Protein AF-A0A9R1BXC9-F1 (afdb_monomer_lite)

Organism: Triticum turgidum subsp. durum (NCBI:txid4567)

Structure (mmCIF, N/CA/C/O backbone):
data_AF-A0A9R1BXC9-F1
#
_entry.id   AF-A0A9R1BXC9-F1
#
loop_
_atom_site.group_PDB
_atom_site.id
_atom_site.type_symbol
_atom_site.label_atom_id
_atom_site.label_alt_id
_atom_site.label_comp_id
_atom_site.label_asym_id
_atom_site.label_entity_id
_atom_site.label_seq_id
_atom_site.pdbx_PDB_ins_code
_atom_site.Cartn_x
_atom_site.Cartn_y
_atom_site.Cartn_z
_atom_site.occupancy
_atom_site.B_iso_or_equiv
_atom_site.auth_seq_id
_atom_site.auth_comp_id
_atom_site.auth_asym_id
_atom_site.auth_atom_id
_atom_site.pdbx_PDB_model_num
ATOM 1 N N . MET A 1 1 ? 19.873 -9.619 -21.217 1.00 75.75 1 MET A N 1
ATOM 2 C CA . MET A 1 1 ? 19.041 -9.589 -22.443 1.00 75.75 1 MET A CA 1
ATOM 3 C C . MET A 1 1 ? 18.798 -8.132 -22.831 1.00 75.75 1 MET A C 1
ATOM 5 O O . MET A 1 1 ? 18.715 -7.293 -21.938 1.00 75.75 1 MET A O 1
ATOM 9 N N . THR A 1 2 ? 18.746 -7.783 -24.118 1.00 82.94 2 THR A N 1
ATOM 10 C CA . THR A 1 2 ? 18.375 -6.415 -24.538 1.00 82.94 2 THR A CA 1
ATOM 11 C C . THR A 1 2 ? 16.859 -6.220 -24.458 1.00 82.94 2 THR A C 1
ATOM 13 O O . THR A 1 2 ? 16.106 -7.193 -24.504 1.00 82.94 2 THR A O 1
ATOM 16 N N . ASN A 1 3 ? 16.385 -4.973 -24.365 1.00 82.44 3 ASN A N 1
ATOM 17 C CA . ASN A 1 3 ? 14.941 -4.708 -24.420 1.00 82.44 3 ASN A CA 1
ATOM 18 C C . ASN A 1 3 ? 14.293 -5.270 -25.711 1.00 82.44 3 ASN A C 1
ATOM 20 O O . ASN A 1 3 ? 13.220 -5.860 -25.671 1.00 82.44 3 ASN A O 1
ATOM 24 N N . GLU A 1 4 ? 14.979 -5.169 -26.852 1.00 84.62 4 GLU A N 1
ATOM 25 C CA . GLU A 1 4 ? 14.493 -5.685 -28.143 1.00 84.62 4 GLU A CA 1
ATOM 26 C C . GLU A 1 4 ? 14.300 -7.209 -28.128 1.00 84.62 4 GLU A C 1
ATOM 28 O O . GLU A 1 4 ? 13.302 -7.710 -28.639 1.00 84.62 4 GLU A O 1
ATOM 33 N N . GLN A 1 5 ? 15.210 -7.945 -27.484 1.00 86.50 5 GLN A N 1
ATOM 34 C CA . GLN A 1 5 ? 15.082 -9.393 -27.312 1.00 86.50 5 GLN A CA 1
ATOM 35 C C . GLN A 1 5 ? 13.887 -9.758 -26.422 1.00 86.50 5 GLN A C 1
ATOM 37 O O . GLN A 1 5 ? 13.151 -10.684 -26.751 1.00 86.50 5 GLN A O 1
ATOM 42 N N . LEU A 1 6 ? 13.652 -9.009 -25.335 1.00 87.00 6 LEU A N 1
ATOM 43 C CA . LEU A 1 6 ? 12.477 -9.213 -24.482 1.00 87.00 6 LEU A CA 1
ATOM 44 C C . LEU A 1 6 ? 11.177 -8.976 -25.265 1.00 87.00 6 LEU A C 1
ATOM 46 O O . LEU A 1 6 ? 10.265 -9.797 -25.196 1.00 87.00 6 LEU A O 1
ATOM 50 N N . GLN A 1 7 ? 11.111 -7.888 -26.043 1.00 89.12 7 GLN A N 1
ATOM 51 C CA . GLN A 1 7 ? 9.953 -7.601 -26.893 1.00 89.12 7 GLN A CA 1
ATOM 52 C C . GLN A 1 7 ? 9.727 -8.690 -27.939 1.00 89.12 7 GLN A C 1
ATOM 54 O O . GLN A 1 7 ? 8.595 -9.124 -28.125 1.00 89.12 7 GLN A O 1
ATOM 59 N N . ALA A 1 8 ? 10.786 -9.175 -28.592 1.00 88.38 8 ALA A N 1
ATOM 60 C CA . ALA A 1 8 ? 10.673 -10.237 -29.586 1.00 88.38 8 ALA A CA 1
ATOM 61 C C . ALA A 1 8 ? 10.060 -11.519 -28.997 1.00 88.38 8 ALA A C 1
ATOM 63 O O . ALA A 1 8 ? 9.200 -12.128 -29.630 1.00 88.38 8 ALA A O 1
ATOM 64 N N . VAL A 1 9 ? 10.441 -11.894 -27.769 1.00 88.19 9 VAL A N 1
ATOM 65 C CA . VAL A 1 9 ? 9.865 -13.054 -27.066 1.00 88.19 9 VAL A CA 1
ATOM 66 C C . VAL A 1 9 ? 8.380 -12.841 -26.759 1.00 88.19 9 VAL A C 1
ATOM 68 O O . VAL A 1 9 ? 7.574 -13.733 -27.014 1.00 88.19 9 VAL A O 1
ATOM 71 N N . ILE A 1 10 ? 8.000 -11.660 -26.262 1.00 88.06 10 ILE A N 1
ATOM 72 C CA . ILE A 1 10 ? 6.594 -11.344 -25.960 1.00 88.06 10 ILE A CA 1
ATOM 73 C C . ILE A 1 10 ? 5.753 -11.342 -27.246 1.00 88.06 10 ILE A C 1
ATOM 75 O O . ILE A 1 10 ? 4.670 -11.922 -27.279 1.00 88.06 10 ILE A O 1
ATOM 79 N N . HIS A 1 11 ? 6.259 -10.749 -28.330 1.00 87.19 11 HIS A N 1
ATOM 80 C CA . HIS A 1 11 ? 5.567 -10.703 -29.619 1.00 87.19 11 HIS A CA 1
ATOM 81 C C . HIS A 1 11 ? 5.448 -12.073 -30.297 1.00 87.19 11 HIS A C 1
ATOM 83 O O . HIS A 1 11 ? 4.450 -12.322 -30.973 1.00 87.19 11 HIS A O 1
ATOM 89 N N . ALA A 1 12 ? 6.419 -12.970 -30.102 1.00 89.94 12 ALA A N 1
ATOM 90 C CA . ALA A 1 12 ? 6.352 -14.340 -30.609 1.00 89.94 12 ALA A CA 1
ATOM 91 C C . ALA A 1 12 ? 5.247 -15.174 -29.934 1.00 89.94 12 ALA A C 1
ATOM 93 O O . ALA A 1 12 ? 4.805 -16.177 -30.494 1.00 89.94 12 ALA A O 1
ATOM 94 N N . ALA A 1 13 ? 4.771 -14.754 -28.758 1.00 88.12 13 ALA A N 1
ATOM 95 C CA . ALA A 1 13 ? 3.718 -15.417 -28.000 1.00 88.12 13 ALA A CA 1
ATOM 96 C C . ALA A 1 13 ? 2.505 -14.482 -27.799 1.00 88.12 13 ALA A C 1
ATOM 98 O O . ALA A 1 13 ? 2.254 -14.009 -26.691 1.00 88.12 13 ALA A O 1
ATOM 99 N N . PRO A 1 14 ? 1.685 -14.229 -28.837 1.00 81.38 14 PRO A N 1
ATOM 100 C CA . PRO A 1 14 ? 0.577 -13.269 -28.757 1.00 81.38 14 PRO A CA 1
ATOM 101 C C . PRO A 1 14 ? -0.532 -13.671 -27.768 1.00 81.38 14 PRO A C 1
ATOM 103 O O . PRO A 1 14 ? -1.302 -12.820 -27.331 1.00 81.38 14 PRO A O 1
ATOM 106 N N . ALA A 1 15 ? -0.617 -14.950 -27.391 1.00 87.62 15 ALA A N 1
ATOM 107 C CA . ALA A 1 15 ? -1.556 -15.459 -26.389 1.00 87.62 15 ALA A CA 1
ATOM 108 C C . ALA A 1 15 ? -0.992 -15.447 -24.952 1.00 87.62 15 ALA A C 1
ATOM 110 O O . ALA A 1 15 ? -1.619 -15.991 -24.041 1.00 87.62 15 ALA A O 1
ATOM 111 N N . LEU A 1 16 ? 0.192 -14.864 -24.732 1.00 88.00 16 LEU A N 1
ATOM 112 C CA . LEU A 1 16 ? 0.873 -14.874 -23.440 1.00 88.00 16 LEU A CA 1
ATOM 113 C C . LEU A 1 16 ? 0.110 -14.031 -22.405 1.00 88.00 16 LEU A C 1
ATOM 115 O O . LEU A 1 16 ? 0.220 -12.806 -22.349 1.00 88.00 16 LEU A O 1
ATOM 119 N N . ALA A 1 17 ? -0.681 -14.712 -21.577 1.00 91.38 17 ALA A N 1
ATOM 120 C CA . ALA A 1 17 ? -1.514 -14.091 -20.550 1.00 91.38 17 ALA A CA 1
ATOM 121 C C . ALA A 1 17 ? -0.759 -13.798 -19.242 1.00 91.38 17 ALA A C 1
ATOM 123 O O . ALA A 1 17 ? -1.194 -12.938 -18.472 1.00 91.38 17 ALA A O 1
ATOM 124 N N . THR A 1 18 ? 0.357 -14.486 -18.998 1.00 93.50 18 THR A N 1
ATOM 125 C CA . THR A 1 18 ? 1.164 -14.359 -17.780 1.00 93.50 18 THR A CA 1
ATOM 126 C C . THR A 1 18 ? 2.626 -14.215 -18.157 1.00 93.50 18 THR A C 1
ATOM 128 O O . THR A 1 18 ? 3.156 -15.031 -18.906 1.00 93.50 18 THR A O 1
ATOM 131 N N . ILE A 1 19 ? 3.275 -13.188 -17.618 1.00 92.81 19 ILE A N 1
ATOM 132 C CA . ILE A 1 19 ? 4.699 -12.931 -17.815 1.00 92.81 19 ILE A CA 1
ATOM 133 C C . ILE A 1 19 ? 5.365 -12.938 -16.447 1.00 92.81 19 ILE A C 1
ATOM 135 O O . ILE A 1 19 ? 5.018 -12.141 -15.576 1.00 92.81 19 ILE A O 1
ATOM 139 N N . TYR A 1 20 ? 6.326 -13.836 -16.272 1.00 93.12 20 TYR A N 1
ATOM 140 C CA . TYR A 1 20 ? 7.123 -13.947 -15.060 1.00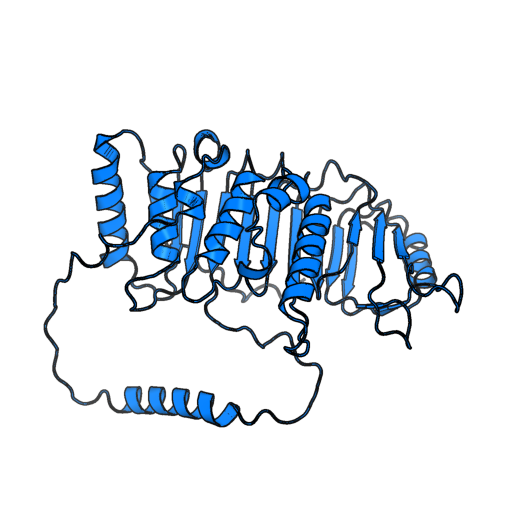 93.12 20 TYR A CA 1
ATOM 141 C C . TYR A 1 20 ? 8.590 -13.731 -15.416 1.00 93.12 20 TYR A C 1
ATOM 143 O O . TYR A 1 20 ? 9.175 -14.514 -16.163 1.00 93.12 20 TYR A O 1
ATOM 151 N N . LEU A 1 21 ? 9.160 -12.634 -14.922 1.00 90.44 21 LEU A N 1
ATOM 152 C CA . LEU A 1 21 ? 10.569 -12.306 -15.082 1.00 90.44 21 LEU A CA 1
ATOM 153 C C . LEU A 1 21 ? 11.226 -12.380 -13.709 1.00 90.44 21 LEU A C 1
ATOM 155 O O . LEU A 1 21 ? 10.891 -11.599 -12.819 1.00 90.44 21 LEU A O 1
ATOM 159 N N . GLU A 1 22 ? 12.170 -13.303 -13.557 1.00 90.81 22 GLU A N 1
ATOM 160 C CA . GLU A 1 22 ? 12.944 -13.466 -12.332 1.00 90.81 22 GLU A CA 1
ATOM 161 C C . GLU A 1 22 ? 14.436 -13.316 -12.597 1.00 90.81 22 GLU A C 1
ATOM 163 O O . GLU A 1 22 ? 14.989 -13.956 -13.490 1.00 90.81 22 GLU A O 1
ATOM 168 N N . SER A 1 23 ? 15.087 -12.467 -11.799 1.00 85.12 23 SER A N 1
ATOM 169 C CA . SER A 1 23 ? 16.530 -12.212 -11.849 1.00 85.12 23 SER A CA 1
ATOM 170 C C . SER A 1 23 ? 17.035 -11.859 -13.257 1.00 85.12 23 SER A C 1
ATOM 172 O O . SER A 1 23 ? 18.182 -12.122 -13.617 1.00 85.12 23 SER A O 1
ATOM 174 N N . VAL A 1 24 ? 16.166 -11.260 -14.080 1.00 83.25 24 VAL A N 1
ATOM 175 C CA . VAL A 1 24 ? 16.485 -10.890 -15.459 1.00 83.25 24 VAL A CA 1
ATOM 176 C C . VAL A 1 24 ? 17.172 -9.534 -15.472 1.00 83.25 24 VAL A C 1
ATOM 178 O O . VAL A 1 24 ? 16.645 -8.552 -14.951 1.00 83.25 24 VAL A O 1
ATOM 181 N N . VAL A 1 25 ? 18.321 -9.467 -16.144 1.00 82.12 25 VAL A N 1
ATOM 182 C CA . VAL A 1 25 ? 18.987 -8.200 -16.457 1.00 82.12 25 VAL A CA 1
ATOM 183 C C . VAL A 1 25 ? 18.529 -7.719 -17.831 1.00 82.12 25 VAL A C 1
ATOM 185 O O . VAL A 1 25 ? 18.840 -8.350 -18.855 1.00 82.12 25 VAL A O 1
ATOM 188 N N . VAL A 1 26 ? 17.799 -6.602 -17.860 1.00 78.19 26 VAL A N 1
ATOM 189 C CA . VAL A 1 26 ? 17.363 -5.942 -19.097 1.00 78.19 26 VAL A CA 1
ATOM 190 C C . VAL A 1 26 ? 18.175 -4.675 -19.298 1.00 78.19 26 VAL A C 1
ATOM 192 O O . VAL A 1 26 ? 18.139 -3.751 -18.487 1.00 78.19 26 VAL A O 1
ATOM 195 N N . LEU A 1 27 ? 18.901 -4.638 -20.412 1.00 77.25 27 LEU A N 1
ATOM 196 C CA . LEU A 1 27 ? 19.720 -3.494 -20.787 1.00 77.25 27 LEU A CA 1
ATOM 197 C C . LEU A 1 27 ? 18.882 -2.513 -21.605 1.00 77.25 27 LEU A C 1
ATOM 199 O O . LEU A 1 27 ? 18.335 -2.868 -22.657 1.00 77.25 27 LEU A O 1
ATOM 203 N N . GLY A 1 28 ? 18.793 -1.276 -21.120 1.00 68.44 28 GLY A N 1
ATOM 204 C CA . GLY A 1 28 ? 18.207 -0.182 -21.880 1.00 68.44 28 GLY A CA 1
ATOM 205 C C . GLY A 1 28 ? 19.124 0.291 -23.013 1.00 68.44 28 GLY A C 1
ATOM 206 O O . GLY A 1 28 ? 20.345 0.146 -22.956 1.00 68.44 28 GLY A O 1
ATOM 207 N N . LYS A 1 29 ? 18.529 0.852 -24.070 1.00 65.12 29 LYS A N 1
ATOM 208 C CA . LYS A 1 29 ? 19.263 1.382 -25.225 1.00 65.12 29 LYS A CA 1
ATOM 209 C C . LYS A 1 29 ? 19.636 2.841 -24.956 1.00 65.12 29 LYS A C 1
ATOM 211 O O . LYS A 1 29 ? 18.759 3.654 -24.673 1.00 65.12 29 LYS A O 1
ATOM 216 N N . THR A 1 30 ? 20.918 3.187 -25.040 1.00 56.31 30 THR A N 1
ATOM 217 C CA . THR A 1 30 ? 21.364 4.585 -24.989 1.00 56.31 30 THR A CA 1
ATOM 218 C C . THR A 1 30 ? 21.125 5.232 -26.355 1.00 56.31 30 THR A C 1
ATOM 220 O O . THR A 1 30 ? 21.610 4.748 -27.373 1.00 56.31 30 THR A O 1
ATOM 223 N N . ALA A 1 31 ? 20.351 6.322 -26.401 1.00 49.75 31 ALA A N 1
ATOM 224 C CA . ALA A 1 31 ? 20.111 7.058 -27.648 1.00 49.75 31 ALA A CA 1
ATOM 225 C C . ALA A 1 31 ? 21.345 7.864 -28.109 1.00 49.75 31 ALA A C 1
ATOM 227 O O . ALA A 1 31 ? 21.450 8.215 -29.279 1.00 49.75 31 ALA A O 1
ATOM 228 N N . SER A 1 32 ? 22.290 8.148 -27.203 1.00 48.34 32 SER A N 1
ATOM 229 C CA . SER A 1 32 ? 23.571 8.799 -27.499 1.00 48.34 32 SER A CA 1
ATOM 230 C C . SER A 1 32 ? 24.569 8.577 -26.348 1.00 48.34 32 SER A C 1
ATOM 232 O O . SER A 1 32 ? 24.146 8.583 -25.188 1.00 48.34 32 SER A O 1
ATOM 234 N N . PRO A 1 33 ? 25.883 8.430 -26.615 1.00 49.59 33 PRO A N 1
ATOM 235 C CA . PRO A 1 33 ? 26.920 8.365 -25.581 1.00 49.59 33 PRO A CA 1
ATOM 236 C C . PRO A 1 33 ? 27.106 9.674 -24.790 1.00 49.59 33 PRO A C 1
ATOM 238 O O . PRO A 1 33 ? 27.761 9.654 -23.752 1.00 49.59 33 PRO A O 1
ATOM 241 N N . THR A 1 34 ? 26.541 10.802 -25.239 1.00 49.03 34 THR A N 1
ATOM 242 C CA . THR A 1 34 ? 26.740 12.116 -24.598 1.00 49.03 34 THR A CA 1
ATOM 243 C C . THR A 1 34 ? 25.650 12.523 -23.600 1.00 49.03 34 THR A C 1
ATOM 245 O O . THR A 1 34 ? 25.931 13.335 -22.726 1.00 49.03 34 THR A O 1
ATOM 248 N N . ASN A 1 35 ? 24.452 11.921 -23.645 1.00 46.00 35 ASN A N 1
ATOM 249 C CA . ASN A 1 35 ? 23.320 12.263 -22.765 1.00 46.00 35 ASN A CA 1
ATOM 250 C C . ASN A 1 35 ? 22.753 11.003 -22.079 1.00 46.00 35 ASN A C 1
ATOM 252 O O . ASN A 1 35 ? 21.691 10.494 -22.433 1.00 46.00 35 ASN A O 1
ATOM 256 N N . ALA A 1 36 ? 23.475 10.473 -21.087 1.00 49.16 36 ALA A N 1
ATOM 257 C CA . ALA A 1 36 ? 23.146 9.236 -20.361 1.00 49.16 36 ALA A CA 1
ATOM 258 C C . ALA A 1 36 ? 21.974 9.358 -19.347 1.00 49.16 36 ALA A C 1
ATOM 260 O O . ALA A 1 36 ? 21.769 8.490 -18.485 1.00 49.16 36 ALA A O 1
ATOM 261 N N . THR A 1 37 ? 21.196 10.441 -19.390 1.00 51.25 37 THR A N 1
ATOM 262 C CA . THR A 1 37 ? 20.167 10.727 -18.381 1.00 51.25 37 THR A CA 1
ATOM 263 C C . THR A 1 37 ? 18.851 9.983 -18.613 1.00 51.25 37 THR A C 1
ATOM 265 O O . THR A 1 37 ? 18.279 9.527 -17.622 1.00 51.25 37 THR A O 1
ATOM 268 N N . ASP A 1 38 ? 18.467 9.690 -19.861 1.00 58.75 38 ASP A N 1
ATOM 269 C CA . ASP A 1 38 ? 17.092 9.275 -20.206 1.00 58.75 38 ASP A CA 1
ATOM 270 C C . ASP A 1 38 ? 16.999 7.906 -20.901 1.00 58.75 38 ASP A C 1
ATOM 272 O O . ASP A 1 38 ? 16.406 7.754 -21.968 1.00 58.75 38 ASP A O 1
ATOM 276 N N . VAL A 1 39 ? 17.593 6.869 -20.307 1.00 68.56 39 VAL A N 1
ATOM 277 C CA . VAL A 1 39 ? 17.363 5.496 -20.783 1.00 68.56 39 VAL A CA 1
ATOM 278 C C . VAL A 1 39 ? 16.033 4.991 -20.224 1.00 68.56 39 VAL A C 1
ATOM 280 O O . VAL A 1 39 ? 15.884 4.847 -19.007 1.00 68.56 39 VAL A O 1
ATOM 283 N N . ILE A 1 40 ? 15.090 4.710 -21.126 1.00 76.06 40 ILE A N 1
ATOM 284 C CA . ILE A 1 40 ? 13.770 4.155 -20.812 1.00 76.06 40 ILE A CA 1
ATOM 285 C C . ILE A 1 40 ? 13.680 2.727 -21.358 1.00 76.06 40 ILE A C 1
ATOM 287 O O . ILE A 1 40 ? 13.873 2.488 -22.552 1.00 76.06 40 ILE A O 1
ATOM 291 N N . ILE A 1 41 ? 13.365 1.772 -20.486 1.00 81.38 41 ILE A N 1
ATOM 292 C CA . ILE A 1 41 ? 13.033 0.396 -20.858 1.00 81.38 41 ILE A CA 1
ATOM 293 C C . ILE A 1 41 ? 11.519 0.315 -21.011 1.00 81.38 41 ILE A C 1
ATOM 295 O O . ILE A 1 41 ? 10.780 0.506 -20.050 1.00 81.38 41 ILE A O 1
ATOM 299 N N . ARG A 1 42 ? 11.063 0.041 -22.233 1.00 86.19 42 ARG A N 1
ATOM 300 C CA . ARG A 1 42 ? 9.643 -0.119 -22.559 1.00 86.19 42 ARG A CA 1
ATOM 301 C C . ARG A 1 42 ? 9.283 -1.586 -22.646 1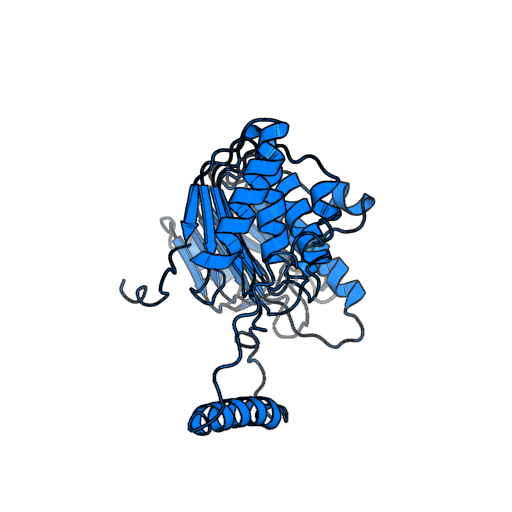.00 86.19 42 ARG A C 1
ATOM 303 O O . ARG A 1 42 ? 9.875 -2.288 -23.461 1.00 86.19 42 ARG A O 1
ATOM 310 N N . VAL A 1 43 ? 8.316 -2.012 -21.840 1.00 86.75 43 VAL A N 1
ATOM 311 C CA . VAL A 1 43 ? 7.770 -3.367 -21.841 1.00 86.75 43 VAL A CA 1
ATOM 312 C C . VAL A 1 43 ? 6.321 -3.334 -22.326 1.00 86.75 43 VAL A C 1
ATOM 314 O O . VAL A 1 43 ? 5.456 -2.868 -21.590 1.00 86.75 43 VAL A O 1
ATOM 317 N N . HIS A 1 44 ? 6.050 -3.791 -23.554 1.00 89.19 44 HIS A N 1
ATOM 318 C CA . HIS A 1 44 ? 4.695 -3.826 -24.114 1.00 89.19 44 HIS A CA 1
ATOM 319 C C . HIS A 1 44 ? 4.100 -5.240 -24.047 1.00 89.19 44 HIS A C 1
ATOM 321 O O . HIS A 1 44 ? 4.603 -6.171 -24.670 1.00 89.19 44 HIS A O 1
ATOM 327 N N . CYS A 1 45 ? 3.014 -5.394 -23.290 1.00 87.69 45 CYS A N 1
ATOM 328 C CA . CYS A 1 45 ? 2.368 -6.671 -22.995 1.00 87.69 45 CYS A CA 1
ATOM 329 C C . CYS A 1 45 ? 0.840 -6.553 -23.174 1.00 87.69 45 CYS A C 1
ATOM 331 O O . CYS A 1 45 ? 0.101 -6.525 -22.187 1.00 87.69 45 CYS A O 1
ATOM 333 N N . PRO A 1 46 ? 0.327 -6.492 -24.416 1.00 85.19 46 PRO A N 1
ATOM 334 C CA . PRO A 1 46 ? -1.060 -6.100 -24.689 1.00 85.19 46 PRO A CA 1
ATOM 335 C C . PRO A 1 46 ? -2.104 -7.105 -24.177 1.00 85.19 46 PRO A C 1
ATOM 337 O O . PRO A 1 46 ? -3.223 -6.723 -23.831 1.00 85.19 46 PRO A O 1
ATOM 340 N N . VAL A 1 47 ? -1.747 -8.391 -24.121 1.00 89.44 47 VAL A N 1
ATOM 341 C CA . VAL A 1 47 ? -2.644 -9.489 -23.713 1.00 89.44 47 VAL A CA 1
ATOM 342 C C . VAL A 1 47 ? -2.399 -9.933 -22.267 1.00 89.44 47 VAL A C 1
ATOM 344 O O . VAL A 1 47 ? -3.249 -10.603 -21.680 1.00 89.44 47 VAL A O 1
ATOM 347 N N . ALA A 1 48 ? -1.281 -9.521 -21.662 1.00 91.38 48 ALA A N 1
ATOM 348 C CA . ALA A 1 48 ? -0.900 -9.974 -20.334 1.00 91.38 48 ALA A CA 1
ATOM 349 C C . ALA A 1 48 ? -1.896 -9.495 -19.271 1.00 91.38 48 ALA A C 1
ATOM 351 O O . ALA A 1 48 ? -2.188 -8.308 -19.124 1.00 91.38 48 ALA A O 1
ATOM 352 N N . THR A 1 49 ? -2.389 -10.456 -18.501 1.00 93.00 49 THR A N 1
ATOM 353 C CA . THR A 1 49 ? -3.264 -10.251 -17.344 1.00 93.00 49 THR A CA 1
ATOM 354 C C . THR A 1 49 ? -2.498 -10.333 -16.028 1.00 93.00 49 THR A C 1
ATOM 356 O 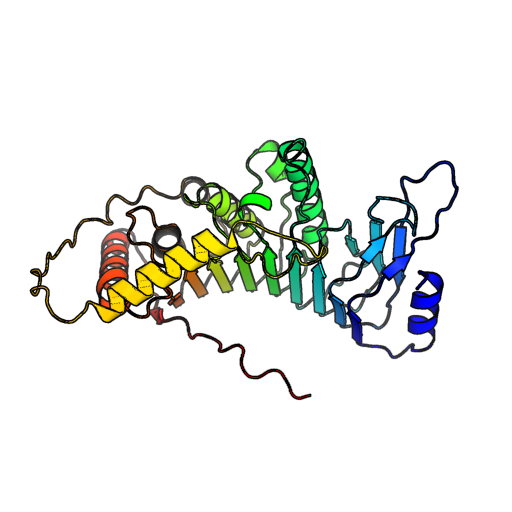O . THR A 1 49 ? -2.954 -9.788 -15.022 1.00 93.00 49 THR A O 1
ATOM 359 N N . ALA A 1 50 ? -1.321 -10.961 -16.033 1.00 93.81 50 ALA A N 1
ATOM 360 C CA . ALA A 1 50 ? -0.425 -11.041 -14.892 1.00 93.81 50 ALA A CA 1
ATOM 361 C C . ALA A 1 50 ? 1.015 -10.717 -15.308 1.00 93.81 50 ALA A C 1
ATOM 363 O O . ALA A 1 50 ? 1.518 -11.256 -16.296 1.00 93.81 50 ALA A O 1
ATOM 364 N N . LEU A 1 51 ? 1.673 -9.853 -14.535 1.00 93.38 51 LEU A N 1
ATOM 365 C CA . LEU A 1 51 ? 3.082 -9.511 -14.704 1.00 93.38 51 LEU A CA 1
ATOM 366 C C . LEU A 1 51 ? 3.80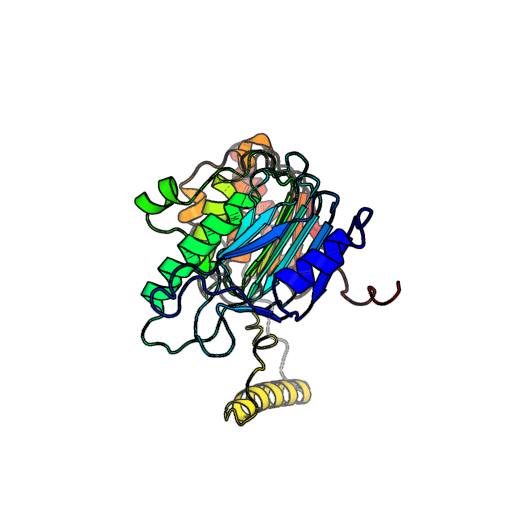1 -9.604 -13.362 1.00 93.38 51 LEU A C 1
ATOM 368 O O . LEU A 1 51 ? 3.390 -8.967 -12.390 1.00 93.38 51 LEU A O 1
ATOM 372 N N . VAL A 1 52 ? 4.891 -10.363 -13.337 1.00 94.06 52 VAL A N 1
ATOM 373 C CA . VAL A 1 52 ? 5.778 -10.486 -12.184 1.00 94.06 52 VAL A CA 1
ATOM 374 C C . VAL A 1 52 ? 7.173 -10.021 -12.569 1.00 94.06 52 VAL A C 1
ATOM 376 O O . VAL A 1 52 ? 7.753 -10.508 -13.539 1.00 94.06 52 VAL A O 1
ATOM 379 N N . LEU A 1 53 ? 7.692 -9.074 -11.794 1.00 91.56 53 LEU A N 1
ATOM 380 C CA . LEU A 1 53 ? 9.067 -8.600 -11.840 1.00 91.56 53 LEU A CA 1
ATOM 381 C C . LEU A 1 53 ? 9.727 -8.956 -10.508 1.00 91.56 53 LEU A C 1
ATOM 383 O O . LEU A 1 53 ? 9.578 -8.220 -9.534 1.00 91.56 53 LEU A O 1
ATOM 387 N N . ASP A 1 54 ? 10.431 -10.082 -10.454 1.00 90.50 54 ASP A N 1
ATOM 388 C CA . ASP A 1 54 ? 11.157 -10.525 -9.263 1.00 90.50 54 ASP A CA 1
ATOM 389 C C . ASP A 1 54 ? 12.663 -10.323 -9.451 1.00 90.50 54 ASP A C 1
ATOM 391 O O . ASP A 1 54 ? 13.266 -10.864 -10.375 1.00 90.50 54 ASP A O 1
ATOM 395 N N . ARG A 1 55 ? 13.278 -9.500 -8.598 1.00 85.38 55 ARG A N 1
ATOM 396 C CA . ARG A 1 55 ? 14.720 -9.202 -8.550 1.00 85.38 55 ARG A CA 1
ATOM 397 C C . ARG A 1 55 ? 15.324 -8.858 -9.916 1.00 85.38 55 ARG A C 1
ATOM 399 O O . ARG A 1 55 ? 16.499 -9.105 -10.167 1.00 85.38 55 ARG A O 1
ATOM 406 N N . CYS A 1 56 ? 14.523 -8.288 -10.812 1.00 82.06 56 CYS A N 1
ATOM 407 C CA . CYS A 1 56 ? 14.987 -7.891 -12.132 1.00 82.06 56 CYS A CA 1
ATOM 408 C C . CYS A 1 56 ? 15.875 -6.653 -12.025 1.00 82.06 56 CYS A C 1
ATOM 410 O O . CYS A 1 56 ? 15.527 -5.689 -11.335 1.00 82.06 56 CYS A O 1
ATOM 412 N N . ASP A 1 57 ? 16.989 -6.660 -12.753 1.00 78.00 57 ASP A N 1
ATOM 413 C CA . ASP A 1 57 ? 17.867 -5.503 -12.837 1.00 78.00 57 ASP A CA 1
ATOM 414 C C . ASP A 1 57 ? 17.672 -4.770 -14.166 1.00 78.00 57 ASP A C 1
ATOM 416 O O . ASP A 1 57 ? 17.882 -5.302 -15.257 1.00 78.00 57 ASP A O 1
ATOM 420 N N . LEU A 1 58 ? 17.211 -3.530 -14.057 1.00 73.81 58 LEU A N 1
ATOM 421 C CA . LEU A 1 58 ? 16.779 -2.691 -15.168 1.00 73.81 58 LEU A CA 1
ATOM 422 C C . LEU A 1 58 ? 17.752 -1.511 -15.253 1.00 73.81 58 LEU A C 1
ATOM 424 O O . LEU A 1 58 ? 17.520 -0.434 -14.692 1.00 73.81 58 LEU A O 1
ATOM 428 N N . THR A 1 59 ? 18.901 -1.754 -15.889 1.00 68.94 59 THR A N 1
ATOM 429 C CA . THR A 1 59 ? 20.055 -0.843 -15.864 1.00 68.94 59 THR A CA 1
ATOM 430 C C . THR A 1 59 ? 20.210 -0.058 -17.159 1.00 68.94 59 THR A C 1
ATOM 432 O O . THR A 1 59 ? 19.776 -0.462 -18.243 1.00 68.94 59 THR A O 1
ATOM 435 N N . LYS A 1 60 ? 20.876 1.098 -17.050 1.00 62.91 60 LYS A N 1
ATOM 436 C CA . LYS A 1 60 ? 21.207 1.960 -18.194 1.00 62.91 60 LYS A CA 1
ATOM 437 C C . LYS A 1 60 ? 22.271 1.366 -19.132 1.00 62.91 60 LYS A C 1
ATOM 439 O O . LYS A 1 60 ? 22.515 1.931 -20.193 1.00 62.91 60 LYS A O 1
ATOM 444 N N . GLY A 1 61 ? 22.914 0.262 -18.749 1.00 58.44 61 GLY A N 1
ATOM 445 C CA . GLY A 1 61 ? 23.952 -0.412 -19.525 1.00 58.44 61 GLY A CA 1
ATOM 446 C C . GLY A 1 61 ? 24.984 -1.119 -18.636 1.00 58.44 61 GLY A C 1
ATOM 447 O O . GLY A 1 61 ? 24.988 -0.916 -17.425 1.00 58.44 61 GLY A O 1
ATOM 448 N N . PRO A 1 62 ? 25.895 -1.912 -19.225 1.00 52.12 62 PRO A N 1
ATOM 449 C CA . PRO A 1 62 ? 26.879 -2.705 -18.477 1.00 52.12 62 PRO A CA 1
ATOM 450 C C . PRO A 1 62 ? 27.969 -1.872 -17.778 1.00 52.12 62 PRO A C 1
ATOM 452 O O . PRO A 1 62 ? 28.617 -2.370 -16.866 1.00 52.12 62 PRO A O 1
ATOM 455 N N . PHE A 1 63 ? 28.170 -0.614 -18.188 1.00 47.19 63 PHE A N 1
ATOM 456 C CA . PHE A 1 63 ? 29.250 0.255 -17.695 1.00 47.19 63 PHE A CA 1
ATOM 457 C C . PHE A 1 63 ? 28.766 1.448 -16.855 1.00 47.19 63 PHE A C 1
ATOM 459 O O . PHE A 1 63 ? 29.587 2.229 -16.380 1.00 47.19 63 PHE A O 1
ATOM 466 N N . TRP A 1 64 ? 27.451 1.627 -16.685 1.00 52.59 64 TRP A N 1
ATOM 467 C CA . TRP A 1 64 ? 26.882 2.825 -16.062 1.00 52.59 64 TRP A CA 1
ATOM 468 C C . TRP A 1 64 ? 26.224 2.501 -14.723 1.00 52.59 64 TRP A C 1
ATOM 470 O O . TRP A 1 64 ? 25.296 1.696 -14.659 1.00 52.59 64 TRP A O 1
ATOM 480 N N . SER A 1 65 ? 26.642 3.198 -13.663 1.00 51.03 65 SER A N 1
ATOM 481 C CA . SER A 1 65 ? 25.962 3.203 -12.366 1.00 51.03 65 SER A CA 1
ATOM 482 C C . SER A 1 65 ? 24.708 4.075 -12.450 1.00 51.03 65 SER A C 1
ATOM 484 O O . SER A 1 65 ? 24.675 5.244 -12.070 1.00 51.03 65 SER A O 1
ATOM 486 N N . GLY A 1 66 ? 23.649 3.527 -13.035 1.00 58.31 66 GLY A N 1
ATOM 487 C CA . GLY A 1 66 ? 22.409 4.263 -13.189 1.00 58.31 66 GLY A CA 1
ATOM 488 C C . GLY A 1 66 ? 21.222 3.362 -13.449 1.00 58.31 66 GLY A C 1
ATOM 489 O O . GLY A 1 66 ? 21.270 2.421 -14.241 1.00 58.31 66 GLY A O 1
ATOM 490 N N . THR A 1 67 ? 20.131 3.710 -12.790 1.00 63.38 67 THR A N 1
ATOM 491 C CA . THR A 1 67 ? 18.838 3.062 -12.918 1.00 63.38 67 THR A CA 1
ATOM 492 C C . THR A 1 67 ? 18.103 3.552 -14.160 1.00 63.38 67 THR A C 1
ATOM 494 O O . THR A 1 67 ? 17.935 4.763 -14.313 1.00 63.38 67 THR A O 1
ATOM 497 N N . ALA A 1 68 ? 17.656 2.658 -15.044 1.00 70.62 68 ALA A N 1
ATOM 498 C CA . ALA A 1 68 ? 16.787 3.054 -16.153 1.00 70.62 68 ALA A CA 1
ATOM 499 C C . ALA A 1 68 ? 15.359 3.314 -15.643 1.00 70.62 68 ALA A C 1
ATOM 501 O O . ALA A 1 68 ? 14.900 2.669 -14.696 1.00 70.62 68 ALA A O 1
ATOM 502 N N . ALA A 1 69 ? 14.653 4.259 -16.266 1.00 79.75 69 ALA A N 1
ATOM 503 C CA . ALA A 1 69 ? 13.212 4.366 -16.069 1.00 79.75 69 ALA A CA 1
ATOM 504 C C . ALA A 1 69 ? 12.523 3.230 -16.833 1.00 79.75 69 ALA A C 1
ATOM 506 O O . ALA A 1 69 ? 13.001 2.803 -17.884 1.00 79.75 69 ALA A O 1
ATOM 507 N N . VAL A 1 70 ? 11.412 2.730 -16.308 1.00 84.81 70 VAL A N 1
ATOM 508 C CA . VAL A 1 70 ? 10.706 1.581 -16.878 1.00 84.81 70 VAL A CA 1
ATOM 509 C C . VAL A 1 70 ? 9.278 1.995 -17.172 1.00 84.81 70 VAL A C 1
ATOM 511 O O . VAL A 1 70 ? 8.561 2.452 -16.285 1.00 84.81 70 VAL A O 1
ATOM 514 N N . GLU A 1 71 ? 8.864 1.830 -18.416 1.00 88.94 71 GLU A N 1
ATOM 515 C CA . GLU A 1 71 ? 7.494 2.050 -18.861 1.00 88.94 71 GLU A CA 1
ATOM 516 C C . GLU A 1 71 ? 6.892 0.697 -19.216 1.00 88.94 71 GLU A C 1
ATOM 518 O O . GLU A 1 71 ? 7.419 -0.021 -20.064 1.00 88.94 71 GLU A O 1
ATOM 523 N N . ILE A 1 72 ? 5.801 0.339 -18.551 1.00 89.38 72 ILE A N 1
ATOM 524 C CA . ILE A 1 72 ? 5.092 -0.912 -18.795 1.00 89.38 72 ILE A CA 1
ATOM 525 C C . ILE A 1 72 ? 3.732 -0.561 -19.380 1.00 89.38 72 ILE A C 1
ATOM 527 O O . ILE A 1 72 ? 2.932 0.137 -18.754 1.00 89.38 72 ILE A O 1
ATOM 531 N N . ASP A 1 73 ? 3.476 -1.080 -20.572 1.00 90.00 73 ASP A N 1
ATOM 532 C CA . ASP A 1 73 ? 2.200 -0.963 -21.254 1.00 90.00 73 ASP A CA 1
ATOM 533 C C . ASP A 1 73 ? 1.488 -2.317 -21.240 1.00 90.00 73 ASP A C 1
ATOM 535 O O . ASP A 1 73 ? 1.788 -3.207 -22.035 1.00 90.00 73 ASP A O 1
ATOM 539 N N . ALA A 1 74 ? 0.577 -2.485 -20.281 1.00 89.69 74 ALA A N 1
ATOM 540 C CA . ALA A 1 74 ? -0.184 -3.711 -20.072 1.00 89.69 74 ALA A CA 1
ATOM 541 C C . ALA A 1 74 ? -1.664 -3.371 -19.795 1.00 89.69 74 ALA A C 1
ATOM 543 O O . ALA A 1 74 ? -2.093 -3.344 -18.640 1.00 89.69 74 ALA A O 1
ATOM 544 N N . PRO A 1 75 ? -2.472 -3.082 -20.833 1.00 88.62 75 PRO A N 1
ATOM 545 C CA . PRO A 1 75 ? -3.844 -2.591 -20.673 1.00 88.62 75 PRO A CA 1
ATOM 546 C C . PRO A 1 75 ? -4.808 -3.598 -20.037 1.00 88.62 75 PRO A C 1
ATOM 548 O O . PRO A 1 75 ? -5.811 -3.205 -19.448 1.00 88.62 75 PRO A O 1
ATOM 551 N N . ARG A 1 76 ? -4.523 -4.901 -20.143 1.00 89.88 76 ARG A N 1
ATOM 552 C CA . ARG A 1 76 ? -5.357 -5.983 -19.590 1.00 89.88 76 ARG A CA 1
ATOM 553 C C . ARG A 1 76 ? -4.874 -6.482 -18.228 1.00 89.88 76 ARG A C 1
ATOM 555 O O . ARG A 1 76 ? -5.349 -7.516 -17.754 1.00 89.88 76 ARG A O 1
ATOM 562 N N . LEU A 1 77 ? -3.931 -5.773 -17.607 1.00 91.62 77 LEU A N 1
ATOM 563 C CA . LEU A 1 77 ? -3.281 -6.212 -16.383 1.00 91.62 77 LEU A CA 1
ATOM 564 C C . LEU A 1 77 ? -4.276 -6.267 -15.219 1.00 91.62 77 LEU A C 1
ATOM 566 O O . LEU A 1 77 ? -4.883 -5.271 -14.841 1.00 91.62 77 LEU A O 1
ATOM 570 N N . ARG A 1 78 ? -4.412 -7.448 -14.622 1.00 92.88 78 ARG A N 1
ATOM 571 C CA . ARG A 1 78 ? -5.242 -7.699 -13.437 1.00 92.88 78 ARG A CA 1
ATOM 572 C C . ARG A 1 78 ? -4.406 -7.968 -12.196 1.00 92.88 78 ARG A C 1
ATOM 574 O O . ARG A 1 78 ? -4.879 -7.731 -11.087 1.00 92.88 78 ARG A O 1
ATOM 581 N N . ARG A 1 79 ? -3.181 -8.470 -12.367 1.00 94.31 79 ARG A N 1
ATOM 582 C CA . ARG A 1 79 ? -2.258 -8.789 -11.276 1.00 94.31 79 ARG A CA 1
ATOM 583 C C . ARG A 1 79 ? -0.871 -8.261 -11.590 1.00 94.31 79 ARG A C 1
ATOM 585 O O . ARG A 1 79 ? -0.327 -8.549 -12.653 1.00 94.31 79 ARG A O 1
ATOM 592 N N . PHE A 1 80 ? -0.296 -7.533 -10.648 1.00 94.38 80 PHE A N 1
ATOM 593 C CA . PHE A 1 80 ? 1.069 -7.047 -10.750 1.00 94.38 80 PHE A CA 1
ATOM 594 C C . PHE A 1 80 ? 1.850 -7.422 -9.499 1.00 94.38 80 PHE A C 1
ATOM 596 O O . PHE A 1 80 ? 1.406 -7.119 -8.394 1.00 94.38 80 PHE A O 1
ATOM 603 N N . THR A 1 81 ? 3.016 -8.035 -9.676 1.00 94.81 81 THR A N 1
ATOM 604 C CA . THR A 1 81 ? 3.933 -8.339 -8.578 1.00 94.81 81 THR A CA 1
ATOM 605 C C . THR A 1 81 ? 5.291 -7.727 -8.871 1.00 94.81 81 THR A C 1
ATOM 607 O O . THR A 1 81 ? 5.853 -7.919 -9.948 1.00 94.81 81 THR A O 1
ATOM 610 N N . TYR A 1 82 ? 5.830 -7.011 -7.896 1.00 92.94 82 TYR A N 1
ATOM 611 C CA . TYR A 1 82 ? 7.149 -6.409 -7.950 1.00 92.94 82 TYR A CA 1
ATOM 612 C C . TYR A 1 82 ? 7.938 -6.795 -6.713 1.00 92.94 82 TYR A C 1
ATOM 614 O O . TYR A 1 82 ? 7.504 -6.506 -5.605 1.00 92.94 82 TYR A O 1
ATOM 622 N N . LYS A 1 83 ? 9.117 -7.383 -6.888 1.00 91.50 83 LYS A N 1
ATOM 623 C CA . LYS A 1 83 ? 10.092 -7.585 -5.822 1.00 91.50 83 LYS A CA 1
ATOM 624 C C . LYS A 1 83 ? 11.436 -7.044 -6.283 1.00 91.50 83 LYS A C 1
ATOM 626 O O . LYS A 1 83 ? 11.981 -7.517 -7.270 1.00 91.50 83 LYS A O 1
ATOM 631 N N . GLY A 1 84 ? 11.994 -6.064 -5.581 1.00 86.94 84 GLY A N 1
ATOM 632 C CA . GLY A 1 84 ? 13.300 -5.518 -5.948 1.00 86.94 84 GLY A CA 1
ATOM 633 C C . GLY A 1 84 ? 13.600 -4.154 -5.348 1.00 86.94 84 GLY A C 1
ATOM 634 O O . GLY A 1 84 ? 12.802 -3.589 -4.602 1.00 86.94 84 GLY A O 1
ATOM 635 N N . VAL A 1 85 ? 14.769 -3.614 -5.698 1.00 83.25 85 VAL A N 1
ATOM 636 C CA . VAL A 1 85 ? 15.177 -2.248 -5.330 1.00 83.25 85 VAL A CA 1
ATOM 637 C C . VAL A 1 85 ? 14.174 -1.243 -5.880 1.00 83.25 85 VAL A C 1
ATOM 639 O O . VAL A 1 85 ? 13.614 -1.476 -6.939 1.00 83.25 85 VAL A O 1
ATOM 642 N N . LEU A 1 86 ? 13.913 -0.123 -5.211 1.00 80.06 86 LEU A N 1
ATOM 643 C CA . LEU A 1 86 ? 12.992 0.881 -5.744 1.00 80.06 86 LEU A CA 1
ATOM 644 C C . LEU A 1 86 ? 13.491 1.447 -7.091 1.00 80.06 86 LEU A C 1
ATOM 646 O O . LEU A 1 86 ? 14.607 1.959 -7.201 1.00 80.06 86 LEU A O 1
ATOM 650 N N . ARG A 1 87 ? 12.649 1.366 -8.124 1.00 77.62 87 ARG A N 1
ATOM 651 C CA . ARG A 1 87 ? 12.937 1.835 -9.488 1.00 77.62 87 ARG A CA 1
ATOM 652 C C . ARG A 1 87 ? 11.859 2.828 -9.933 1.00 77.62 87 ARG A C 1
ATOM 654 O O . ARG A 1 87 ? 10.724 2.782 -9.457 1.00 77.62 87 ARG A O 1
ATOM 661 N N . GLN A 1 88 ? 12.193 3.720 -10.866 1.00 79.06 88 GLN A N 1
ATOM 662 C CA . GLN A 1 88 ? 11.199 4.596 -11.488 1.00 79.06 88 GLN A CA 1
ATOM 663 C C . GLN A 1 88 ? 10.416 3.803 -12.539 1.00 79.06 88 GLN A C 1
ATOM 665 O O . GLN A 1 88 ? 10.790 3.771 -13.709 1.00 79.06 88 GLN A O 1
ATOM 670 N N . VAL A 1 89 ? 9.338 3.156 -12.104 1.00 81.75 89 VAL A N 1
ATOM 671 C CA . VAL A 1 89 ? 8.433 2.389 -12.966 1.00 81.75 89 VAL A CA 1
ATOM 672 C C . VAL A 1 89 ? 7.128 3.164 -13.160 1.00 81.75 89 VAL A C 1
ATOM 674 O O . VAL A 1 89 ? 6.579 3.723 -12.208 1.00 81.75 89 VAL A O 1
ATOM 677 N N . SER A 1 90 ? 6.629 3.204 -14.392 1.00 84.25 90 SER A N 1
ATOM 678 C CA . SER A 1 90 ? 5.357 3.830 -14.763 1.00 84.25 90 SER A CA 1
ATOM 679 C C . SER A 1 90 ? 4.492 2.840 -15.536 1.00 84.25 90 SER A C 1
ATOM 681 O O . SER A 1 90 ? 4.987 2.170 -16.442 1.00 84.25 90 SER A O 1
ATOM 683 N N . LEU A 1 91 ? 3.205 2.763 -15.191 1.00 83.25 91 LEU A N 1
ATOM 684 C CA . LEU A 1 91 ? 2.207 2.045 -15.984 1.00 83.25 91 LEU A CA 1
ATOM 685 C C . LEU A 1 91 ? 1.550 3.053 -16.929 1.00 83.25 91 LEU A C 1
ATOM 687 O O . LEU A 1 91 ? 0.931 4.015 -16.474 1.00 83.25 91 LEU A O 1
ATOM 691 N N . THR A 1 92 ? 1.732 2.879 -18.236 1.00 73.94 92 THR A N 1
ATOM 692 C CA . THR A 1 92 ? 1.234 3.834 -19.244 1.00 73.94 92 THR A CA 1
ATOM 693 C C . THR A 1 92 ? -0.249 3.643 -19.535 1.00 73.94 92 THR A C 1
ATOM 695 O O . THR A 1 92 ? -0.960 4.616 -19.781 1.00 73.94 92 THR A O 1
ATOM 698 N N . SER A 1 93 ? -0.735 2.406 -19.454 1.00 66.19 93 SER A N 1
ATOM 699 C CA . SER A 1 93 ? -2.159 2.107 -19.510 1.00 66.19 93 SER A CA 1
ATOM 700 C C . SER A 1 93 ? -2.728 2.083 -18.096 1.00 66.19 93 SER A C 1
ATOM 702 O O . SER A 1 93 ? -2.263 1.321 -17.245 1.00 66.19 93 SER A O 1
ATOM 704 N N . GLN A 1 94 ? -3.736 2.918 -17.825 1.00 63.62 94 GLN A N 1
ATOM 705 C CA . GLN A 1 94 ? -4.542 2.752 -16.620 1.00 63.62 94 GLN A CA 1
ATOM 706 C C . GLN A 1 94 ? -5.336 1.461 -16.786 1.00 63.62 94 GLN A C 1
ATOM 708 O O . GLN A 1 94 ? -6.417 1.470 -17.367 1.00 63.62 94 GLN A O 1
ATOM 713 N N . ALA A 1 95 ? -4.789 0.351 -16.295 1.00 64.00 95 ALA A N 1
ATOM 714 C CA . ALA A 1 95 ? -5.525 -0.894 -16.192 1.00 64.00 95 ALA A CA 1
ATOM 715 C C . ALA A 1 95 ? -6.731 -0.647 -15.273 1.00 64.00 95 ALA A C 1
ATOM 717 O O . ALA A 1 95 ? -6.608 -0.602 -14.047 1.00 64.00 95 ALA A O 1
ATOM 718 N N . THR A 1 96 ? -7.894 -0.398 -15.873 1.00 66.44 96 THR A N 1
ATOM 719 C CA . THR A 1 96 ? -9.140 -0.080 -15.161 1.00 66.44 96 THR A CA 1
ATOM 720 C C . THR A 1 96 ? -9.593 -1.234 -14.271 1.00 66.44 96 THR A C 1
ATOM 722 O O . THR A 1 96 ? -10.237 -0.997 -13.255 1.00 66.44 96 THR A O 1
ATOM 725 N N . ASP A 1 97 ? -9.172 -2.457 -14.608 1.00 80.56 97 ASP A N 1
ATOM 726 C CA . ASP A 1 97 ? -9.553 -3.704 -13.941 1.00 80.56 97 ASP A CA 1
ATOM 727 C C . ASP A 1 97 ? -8.422 -4.300 -13.087 1.00 80.56 97 ASP A C 1
ATOM 729 O O . ASP A 1 97 ? -8.379 -5.516 -12.865 1.00 80.56 97 ASP A O 1
ATOM 733 N N . LEU A 1 98 ? -7.468 -3.481 -12.632 1.00 89.06 98 LEU A N 1
ATOM 734 C CA . LEU A 1 98 ? -6.377 -3.988 -11.810 1.00 89.06 98 LEU A CA 1
ATOM 735 C C . LEU A 1 98 ? -6.936 -4.542 -10.492 1.00 89.06 98 LEU A C 1
ATOM 737 O O . LEU A 1 98 ? -7.383 -3.803 -9.622 1.00 89.06 98 LEU A O 1
ATOM 741 N N . ALA A 1 99 ? -6.932 -5.862 -10.338 1.00 92.44 99 ALA A N 1
ATOM 742 C CA . ALA A 1 99 ? -7.491 -6.504 -9.157 1.00 92.44 99 ALA A CA 1
ATOM 743 C C . ALA A 1 99 ? -6.513 -6.421 -7.984 1.00 92.44 99 ALA A C 1
ATOM 745 O O . ALA A 1 99 ? -6.907 -6.053 -6.880 1.00 92.44 99 ALA A O 1
ATOM 746 N N . ARG A 1 100 ? -5.235 -6.733 -8.230 1.00 94.88 100 ARG A N 1
ATOM 747 C CA . ARG A 1 100 ? -4.235 -6.873 -7.170 1.00 94.88 100 ARG A CA 1
ATOM 748 C C . ARG A 1 100 ? -2.857 -6.365 -7.574 1.00 94.88 100 ARG A C 1
ATOM 750 O O . ARG A 1 100 ? -2.370 -6.677 -8.662 1.00 94.88 100 ARG A O 1
ATOM 757 N N . ALA A 1 101 ? -2.208 -5.666 -6.650 1.00 95.19 101 ALA A N 1
ATOM 758 C CA . ALA A 1 101 ? -0.797 -5.315 -6.713 1.00 95.19 101 ALA A CA 1
ATOM 759 C C . ALA A 1 101 ? -0.059 -5.841 -5.470 1.00 95.19 101 ALA A C 1
ATOM 761 O O . ALA A 1 101 ? -0.520 -5.652 -4.347 1.00 95.19 101 ALA A O 1
ATOM 762 N N . ASP A 1 102 ? 1.080 -6.499 -5.665 1.00 95.88 102 ASP A N 1
ATOM 763 C CA . ASP A 1 102 ? 1.981 -6.946 -4.600 1.00 95.88 102 ASP A CA 1
ATOM 764 C C . ASP A 1 102 ? 3.352 -6.298 -4.804 1.00 95.88 102 ASP A C 1
ATOM 766 O O . ASP A 1 102 ? 4.021 -6.530 -5.811 1.00 95.88 102 ASP A O 1
ATOM 770 N N . LEU A 1 103 ? 3.734 -5.413 -3.890 1.00 94.94 103 LEU A N 1
ATOM 771 C CA . LEU A 1 103 ? 4.922 -4.579 -3.986 1.00 94.94 103 LEU A CA 1
ATOM 772 C C . LEU A 1 103 ? 5.856 -4.899 -2.826 1.00 94.94 103 LEU A C 1
ATOM 774 O O . LEU A 1 103 ? 5.590 -4.528 -1.688 1.00 94.94 103 LEU A O 1
ATOM 778 N N . HIS A 1 104 ? 6.987 -5.520 -3.123 1.00 92.69 104 HIS A N 1
ATOM 779 C CA . HIS A 1 104 ? 8.074 -5.780 -2.196 1.00 92.69 104 HIS A CA 1
ATOM 780 C C . HIS A 1 104 ? 9.290 -4.924 -2.558 1.00 92.69 104 HIS A C 1
ATOM 782 O O . HIS A 1 104 ? 10.079 -5.246 -3.447 1.00 92.69 104 HIS A O 1
ATOM 788 N N . ILE A 1 105 ? 9.430 -3.805 -1.849 1.00 89.31 105 ILE A N 1
ATOM 789 C CA . ILE A 1 105 ? 10.500 -2.836 -2.060 1.00 89.31 105 ILE A CA 1
ATOM 790 C C . ILE A 1 105 ? 11.676 -3.156 -1.140 1.00 89.31 105 ILE A C 1
ATOM 792 O O . ILE A 1 105 ? 11.579 -3.054 0.085 1.00 89.31 105 ILE A O 1
ATOM 796 N N . ILE A 1 106 ? 12.800 -3.503 -1.757 1.00 83.44 106 ILE A N 1
ATOM 797 C CA . ILE A 1 106 ? 14.063 -3.799 -1.085 1.00 83.44 106 ILE A CA 1
ATOM 798 C C . ILE A 1 106 ? 14.876 -2.507 -0.978 1.00 83.44 106 ILE A C 1
ATOM 800 O O . ILE A 1 106 ? 15.042 -1.769 -1.953 1.00 83.44 106 ILE A O 1
ATOM 804 N N . ARG A 1 107 ? 15.399 -2.221 0.216 1.00 74.38 107 ARG A N 1
ATOM 805 C CA . ARG A 1 107 ? 16.301 -1.089 0.437 1.00 74.38 107 ARG A CA 1
ATOM 806 C C . ARG A 1 107 ? 17.686 -1.384 -0.136 1.00 74.38 107 ARG A C 1
ATOM 808 O O . ARG A 1 107 ? 18.303 -2.390 0.195 1.00 74.38 107 ARG A O 1
ATOM 815 N N . GLU A 1 108 ? 18.200 -0.472 -0.952 1.00 68.56 108 GLU A N 1
ATOM 816 C CA . GLU A 1 108 ? 19.567 -0.554 -1.472 1.00 68.56 108 GLU A CA 1
ATOM 817 C C . GLU A 1 108 ? 20.564 -0.006 -0.438 1.00 68.56 108 GLU A C 1
ATOM 819 O O . GLU A 1 108 ? 20.451 1.150 -0.017 1.00 68.56 108 GLU A O 1
ATOM 824 N N . PHE A 1 109 ? 21.538 -0.823 -0.027 1.00 57.47 109 PHE A N 1
ATOM 825 C CA . PHE A 1 109 ? 22.582 -0.439 0.929 1.00 57.47 109 PHE A CA 1
ATOM 826 C C . PHE A 1 109 ? 23.601 0.501 0.272 1.00 57.47 109 PHE A C 1
ATOM 828 O O . PHE A 1 109 ? 24.351 0.078 -0.601 1.00 57.47 109 PHE A O 1
ATOM 835 N N . ILE A 1 110 ? 23.662 1.766 0.705 1.00 55.19 110 ILE A N 1
ATOM 836 C CA . ILE A 1 110 ? 24.673 2.736 0.245 1.00 55.19 110 ILE A CA 1
ATOM 837 C C . ILE A 1 110 ? 25.293 3.478 1.443 1.00 55.19 110 ILE A C 1
ATOM 839 O O . ILE A 1 110 ? 24.725 3.532 2.533 1.00 55.19 110 ILE A O 1
ATOM 843 N N . SER A 1 111 ? 26.501 4.013 1.247 1.00 52.91 111 SER A N 1
ATOM 844 C CA . SER A 1 111 ? 27.299 4.772 2.216 1.00 52.91 111 SER A CA 1
ATOM 845 C C . SER A 1 111 ? 26.528 5.893 2.932 1.00 52.91 111 SER A C 1
ATOM 847 O O . SER A 1 111 ? 25.811 6.676 2.311 1.00 52.91 111 SER A O 1
ATOM 849 N N . ARG A 1 112 ? 26.776 6.029 4.245 1.00 55.41 112 ARG A N 1
ATOM 850 C CA . ARG A 1 112 ? 26.068 6.916 5.199 1.00 55.41 112 ARG A CA 1
ATOM 851 C C . ARG A 1 112 ? 26.082 8.417 4.865 1.00 55.41 112 ARG A C 1
ATOM 853 O O . ARG A 1 112 ? 25.333 9.162 5.489 1.00 55.41 112 ARG A O 1
ATOM 860 N N . SER A 1 113 ? 26.924 8.876 3.942 1.00 56.41 113 SER A N 1
ATOM 861 C CA . SER A 1 113 ? 27.158 10.303 3.681 1.00 56.41 113 SER A CA 1
ATOM 862 C C . SER A 1 113 ? 26.046 11.017 2.897 1.00 56.41 113 SER A C 1
ATOM 864 O O . SER A 1 113 ? 26.072 12.240 2.855 1.00 56.41 113 SER A O 1
ATOM 866 N N . ASP A 1 114 ? 25.073 10.300 2.311 1.00 59.25 114 ASP A N 1
ATOM 867 C CA . ASP A 1 114 ? 23.989 10.892 1.489 1.00 59.25 114 ASP A CA 1
ATOM 868 C C . ASP A 1 114 ? 22.574 10.373 1.853 1.00 59.25 114 ASP A C 1
ATOM 870 O O . ASP A 1 114 ? 21.624 10.448 1.070 1.00 59.25 114 ASP A O 1
ATOM 874 N N . GLU A 1 115 ? 22.415 9.817 3.060 1.00 66.00 115 GLU A N 1
ATOM 875 C CA . GLU A 1 115 ? 21.190 9.128 3.507 1.00 66.00 115 GLU A CA 1
ATOM 876 C C . GLU A 1 115 ? 19.930 10.014 3.447 1.00 66.00 115 GLU A C 1
ATOM 878 O O . GLU A 1 115 ? 18.903 9.577 2.933 1.00 66.00 115 GLU A O 1
ATOM 883 N N . ASP A 1 116 ? 19.978 11.267 3.910 1.00 68.31 116 ASP A N 1
ATOM 884 C CA . ASP A 1 116 ? 18.773 12.110 4.017 1.00 68.31 116 ASP A CA 1
ATOM 885 C C . ASP A 1 116 ? 18.265 12.640 2.670 1.00 68.31 116 ASP A C 1
ATOM 887 O O . ASP A 1 116 ? 17.053 12.734 2.438 1.00 68.31 116 ASP A O 1
ATOM 891 N N . ALA A 1 117 ? 19.175 13.025 1.771 1.00 71.00 117 ALA A N 1
ATOM 892 C CA . ALA A 1 117 ? 18.808 13.475 0.431 1.00 71.00 117 ALA A CA 1
ATOM 893 C C . ALA A 1 117 ? 18.315 12.297 -0.418 1.00 71.00 117 ALA A C 1
ATOM 895 O O . ALA A 1 117 ? 17.367 12.437 -1.197 1.00 71.00 117 ALA A O 1
ATOM 896 N N . ARG A 1 118 ? 18.916 11.117 -0.238 1.00 72.88 118 ARG A N 1
ATOM 897 C CA . ARG A 1 118 ? 18.483 9.888 -0.897 1.00 72.88 118 ARG A CA 1
ATOM 898 C C . ARG A 1 118 ? 17.125 9.412 -0.397 1.00 72.88 118 ARG A C 1
ATOM 900 O O . ARG A 1 118 ? 16.241 9.245 -1.225 1.00 72.88 118 ARG A O 1
ATOM 907 N N . ARG A 1 119 ? 16.887 9.367 0.918 1.00 74.94 119 ARG A N 1
ATOM 908 C CA . ARG A 1 119 ? 15.561 9.061 1.490 1.00 74.94 119 ARG A CA 1
ATOM 909 C C . ARG A 1 119 ? 14.464 9.954 0.928 1.00 74.94 119 ARG A C 1
ATOM 911 O O . ARG A 1 119 ? 13.384 9.476 0.611 1.00 74.94 119 ARG A O 1
ATOM 918 N N . ARG A 1 120 ? 14.735 11.252 0.750 1.00 78.50 120 ARG A N 1
ATOM 919 C CA . ARG A 1 120 ? 13.776 12.170 0.112 1.00 78.50 120 ARG A CA 1
ATOM 920 C C . ARG A 1 120 ? 13.497 11.807 -1.349 1.00 78.50 120 ARG A C 1
ATOM 922 O O . ARG A 1 120 ? 12.340 11.849 -1.762 1.00 78.50 120 ARG A O 1
ATOM 929 N N . ARG A 1 121 ? 14.523 11.452 -2.130 1.00 81.06 121 ARG A N 1
ATOM 930 C CA . ARG A 1 121 ? 14.359 10.990 -3.521 1.00 81.06 121 ARG A CA 1
ATOM 931 C C . ARG A 1 121 ? 13.608 9.660 -3.593 1.00 81.06 121 ARG A C 1
ATOM 933 O O . ARG A 1 121 ? 12.695 9.537 -4.410 1.00 81.06 121 ARG A O 1
ATOM 940 N N . ASP A 1 122 ? 13.939 8.715 -2.724 1.00 82.31 122 ASP A N 1
ATOM 941 C CA . ASP A 1 122 ? 13.311 7.396 -2.656 1.00 82.31 122 ASP A CA 1
ATOM 942 C C . ASP A 1 122 ? 11.848 7.519 -2.230 1.00 82.31 122 ASP A C 1
ATOM 944 O O . ASP A 1 122 ? 10.982 6.947 -2.877 1.00 82.31 122 ASP A O 1
ATOM 948 N N . LEU A 1 123 ? 11.532 8.373 -1.252 1.00 86.94 123 LEU A N 1
ATOM 949 C CA . LEU A 1 123 ? 10.156 8.680 -0.853 1.00 86.94 123 LEU A CA 1
ATOM 950 C C . LEU A 1 123 ? 9.329 9.213 -2.033 1.00 86.94 123 LEU A C 1
ATOM 952 O O . LEU A 1 123 ? 8.217 8.752 -2.288 1.00 86.94 123 LEU A O 1
ATOM 956 N N . VAL A 1 124 ? 9.868 10.179 -2.782 1.00 87.69 124 VAL A N 1
ATOM 957 C CA . VAL A 1 124 ? 9.193 10.726 -3.971 1.00 87.69 124 VAL A CA 1
ATOM 958 C C . VAL A 1 124 ? 9.018 9.648 -5.044 1.00 87.69 124 VAL A C 1
ATOM 960 O O . VAL A 1 124 ? 7.961 9.570 -5.671 1.00 87.69 124 VAL A O 1
ATOM 963 N N . THR A 1 125 ? 10.035 8.813 -5.254 1.00 86.94 125 THR A N 1
ATOM 964 C CA . THR A 1 125 ? 9.998 7.710 -6.224 1.00 86.94 125 THR A CA 1
ATOM 965 C C . THR A 1 125 ? 8.962 6.664 -5.825 1.00 86.94 125 THR A C 1
ATOM 967 O O . THR A 1 125 ? 8.180 6.237 -6.670 1.00 86.94 125 THR A O 1
ATOM 970 N N . PHE A 1 126 ? 8.880 6.331 -4.538 1.00 90.50 126 PHE A N 1
ATOM 971 C CA . PHE A 1 126 ? 7.919 5.390 -3.980 1.00 90.50 126 PHE A CA 1
ATOM 972 C C . PHE A 1 126 ? 6.489 5.857 -4.228 1.00 90.50 126 PHE A C 1
ATOM 974 O O . PHE A 1 126 ? 5.709 5.129 -4.831 1.00 90.50 126 PHE A O 1
ATOM 981 N N . TRP A 1 127 ? 6.145 7.088 -3.842 1.00 90.81 127 TRP A N 1
ATOM 982 C CA . TRP A 1 127 ? 4.777 7.589 -4.016 1.00 90.81 127 TRP A CA 1
ATOM 983 C C . TRP A 1 127 ? 4.399 7.779 -5.490 1.00 90.81 127 TRP A C 1
ATOM 985 O O . TRP A 1 127 ? 3.250 7.546 -5.867 1.00 90.81 127 TRP A O 1
ATOM 995 N N . ARG A 1 128 ? 5.361 8.120 -6.361 1.00 88.19 128 ARG A N 1
ATOM 996 C CA . ARG A 1 128 ? 5.142 8.119 -7.818 1.00 88.19 128 ARG A CA 1
ATOM 997 C C . ARG A 1 128 ? 4.872 6.720 -8.359 1.00 88.19 128 ARG A C 1
ATOM 999 O O . ARG A 1 128 ? 3.997 6.577 -9.208 1.00 88.19 128 ARG A O 1
ATOM 1006 N N . PHE A 1 129 ? 5.601 5.722 -7.870 1.00 88.62 129 PHE A N 1
ATOM 1007 C CA . PHE A 1 129 ? 5.421 4.331 -8.260 1.00 88.62 129 PHE A CA 1
ATOM 1008 C C . PHE A 1 129 ? 4.083 3.773 -7.757 1.00 88.62 129 PHE A C 1
ATOM 1010 O O . PHE A 1 129 ? 3.312 3.234 -8.547 1.00 88.62 129 PHE A O 1
ATOM 1017 N N . ALA A 1 130 ? 3.764 3.985 -6.479 1.00 90.19 130 ALA A N 1
ATOM 1018 C CA . ALA A 1 130 ? 2.519 3.553 -5.850 1.00 90.19 130 ALA A CA 1
ATOM 1019 C C . ALA A 1 130 ? 1.282 4.127 -6.562 1.00 90.19 130 ALA A C 1
ATOM 1021 O O . ALA A 1 130 ? 0.278 3.437 -6.723 1.00 90.19 130 ALA A O 1
ATOM 1022 N N . ARG A 1 131 ? 1.367 5.365 -7.071 1.00 88.06 131 ARG A N 1
ATOM 1023 C CA . ARG A 1 131 ? 0.284 6.021 -7.821 1.00 88.06 131 ARG A CA 1
ATOM 1024 C C . ARG A 1 131 ? -0.180 5.236 -9.051 1.00 88.06 131 ARG A C 1
ATOM 1026 O O . ARG A 1 131 ? -1.339 5.372 -9.427 1.00 88.06 131 ARG A O 1
ATOM 1033 N N . ASN A 1 132 ? 0.676 4.420 -9.668 1.00 88.12 132 ASN A N 1
ATOM 1034 C CA . ASN A 1 132 ? 0.272 3.589 -10.807 1.00 88.12 132 ASN A CA 1
ATOM 1035 C C . ASN A 1 132 ? -0.830 2.574 -10.444 1.00 88.12 132 ASN A C 1
ATOM 1037 O O . ASN A 1 132 ? -1.528 2.080 -11.323 1.00 88.12 132 ASN A O 1
ATOM 1041 N N . PHE A 1 133 ? -1.000 2.286 -9.153 1.00 89.88 133 PHE A N 1
ATOM 1042 C CA . PHE A 1 133 ? -1.920 1.284 -8.623 1.00 89.88 133 PHE A CA 1
ATOM 1043 C C . PHE A 1 133 ? -3.177 1.910 -7.995 1.00 89.88 133 PHE A C 1
ATOM 1045 O O . PHE A 1 133 ? -3.864 1.257 -7.217 1.00 89.88 133 PHE A O 1
ATOM 1052 N N . SER A 1 134 ? -3.514 3.166 -8.323 1.00 88.38 134 SER A N 1
ATOM 1053 C CA . SER A 1 134 ? -4.661 3.890 -7.737 1.00 88.38 134 SER A CA 1
ATOM 1054 C C . SER A 1 134 ? -6.021 3.210 -7.939 1.00 88.38 134 SER A C 1
ATOM 1056 O O . SER A 1 134 ? -6.941 3.438 -7.156 1.00 88.38 134 SER A O 1
ATOM 1058 N N . ASN A 1 135 ? -6.145 2.393 -8.988 1.00 87.50 135 ASN A N 1
ATOM 1059 C CA . ASN A 1 135 ? -7.371 1.673 -9.333 1.00 87.50 135 ASN A CA 1
ATOM 1060 C C . ASN A 1 135 ? -7.413 0.246 -8.764 1.00 87.50 135 ASN A C 1
ATOM 1062 O O . ASN A 1 135 ? -8.415 -0.437 -8.964 1.00 87.50 135 ASN A O 1
ATOM 1066 N N . ALA A 1 136 ? -6.352 -0.198 -8.078 1.00 92.69 136 ALA A N 1
ATOM 1067 C CA . ALA A 1 136 ? -6.278 -1.538 -7.517 1.00 92.69 136 ALA A CA 1
ATOM 1068 C C . ALA A 1 136 ? -7.335 -1.753 -6.427 1.00 92.69 136 ALA A C 1
ATOM 1070 O O . ALA A 1 136 ? -7.587 -0.851 -5.626 1.00 92.69 136 ALA A O 1
ATOM 1071 N N . LYS A 1 137 ? -7.912 -2.959 -6.370 1.00 94.44 137 LYS A N 1
ATOM 1072 C CA . LYS A 1 137 ? -8.787 -3.372 -5.259 1.00 94.44 137 LYS A CA 1
ATOM 1073 C C . LYS A 1 137 ? -8.007 -3.890 -4.060 1.00 94.44 137 LYS A C 1
ATOM 1075 O O . LYS A 1 137 ? -8.389 -3.634 -2.921 1.00 94.44 137 LYS A O 1
ATOM 1080 N N . GLU A 1 138 ? -6.907 -4.586 -4.324 1.00 96.81 138 GLU A N 1
ATOM 1081 C CA . GLU A 1 138 ? -6.031 -5.157 -3.307 1.00 96.81 138 GLU A CA 1
ATOM 1082 C C . GLU A 1 138 ? -4.592 -4.672 -3.497 1.00 96.81 138 GLU A C 1
ATOM 1084 O O . GLU A 1 138 ? -4.040 -4.733 -4.600 1.00 96.81 138 GLU A O 1
ATOM 1089 N N . LEU A 1 139 ? -3.965 -4.233 -2.408 1.00 96.81 139 LEU A N 1
ATOM 1090 C CA . LEU A 1 139 ? -2.566 -3.828 -2.380 1.00 96.81 139 LEU A CA 1
ATOM 1091 C C . LEU A 1 139 ? -1.868 -4.513 -1.213 1.00 96.81 139 LEU A C 1
ATOM 1093 O O . LEU A 1 139 ? -2.226 -4.315 -0.054 1.00 96.81 139 LEU A O 1
ATOM 1097 N N . LYS A 1 140 ? -0.830 -5.280 -1.530 1.00 97.00 140 LYS A N 1
ATOM 1098 C CA . LYS A 1 140 ? 0.130 -5.778 -0.556 1.00 97.00 140 LYS A CA 1
ATOM 1099 C C . LYS A 1 140 ? 1.421 -4.991 -0.701 1.00 97.00 140 LYS A C 1
ATOM 1101 O O . LYS A 1 140 ? 1.976 -4.896 -1.790 1.00 97.00 140 LYS A O 1
ATOM 1106 N N . LEU A 1 141 ? 1.875 -4.397 0.391 1.00 95.94 141 LEU A N 1
ATOM 1107 C CA . LEU A 1 141 ? 3.044 -3.540 0.441 1.00 95.94 141 LEU A CA 1
ATOM 1108 C C . LEU A 1 141 ? 4.021 -4.070 1.486 1.00 95.94 141 LEU A C 1
ATOM 1110 O O . LEU A 1 141 ? 3.757 -3.995 2.682 1.00 95.94 141 LEU A O 1
ATOM 1114 N N . ARG A 1 142 ? 5.173 -4.552 1.027 1.00 93.62 142 ARG A N 1
ATOM 1115 C CA . ARG A 1 142 ? 6.312 -4.942 1.855 1.00 93.62 142 ARG A CA 1
ATOM 1116 C C . ARG A 1 142 ? 7.438 -3.938 1.667 1.00 93.62 142 ARG A C 1
ATOM 1118 O O . ARG A 1 142 ? 7.928 -3.750 0.553 1.00 93.62 142 ARG A O 1
ATOM 1125 N N . VAL A 1 143 ? 7.853 -3.292 2.747 1.00 90.38 143 VAL A N 1
ATOM 1126 C CA . VAL A 1 143 ? 8.964 -2.332 2.753 1.00 90.38 143 VAL A CA 1
ATOM 1127 C C . VAL A 1 143 ? 9.933 -2.669 3.873 1.00 90.38 143 VAL A C 1
ATOM 1129 O O . VAL A 1 143 ? 9.525 -3.130 4.936 1.00 90.38 143 VAL A O 1
ATOM 1132 N N . SER A 1 144 ? 11.223 -2.397 3.671 1.00 84.88 144 SER A N 1
ATOM 1133 C CA . SER A 1 144 ? 12.223 -2.629 4.721 1.00 84.88 144 SER A CA 1
ATOM 1134 C C . SER A 1 144 ? 11.910 -1.842 5.999 1.00 84.88 144 SER A C 1
ATOM 1136 O O . SER A 1 144 ? 12.029 -2.380 7.092 1.00 84.88 144 SER A O 1
ATOM 1138 N N . SER A 1 145 ? 11.469 -0.587 5.876 1.00 86.38 145 SER A N 1
ATOM 1139 C CA . SER A 1 145 ? 11.033 0.238 7.004 1.00 86.38 145 SER A CA 1
ATOM 1140 C C . SER A 1 145 ? 9.837 1.099 6.613 1.00 86.38 145 SER A C 1
ATOM 1142 O O . SER A 1 145 ? 9.858 1.771 5.583 1.00 86.38 145 SER A O 1
ATOM 1144 N N . LEU A 1 146 ? 8.812 1.139 7.466 1.00 89.00 146 LEU A N 1
ATOM 1145 C CA . LEU A 1 146 ? 7.669 2.044 7.306 1.00 89.00 146 LEU A CA 1
ATOM 1146 C C . LEU A 1 146 ? 8.087 3.513 7.394 1.00 89.00 146 LEU A C 1
ATOM 1148 O O . LEU A 1 146 ? 7.422 4.386 6.840 1.00 89.00 146 LEU A O 1
ATOM 1152 N N . ASP A 1 147 ? 9.209 3.796 8.054 1.00 86.69 147 ASP A N 1
ATOM 1153 C CA . ASP A 1 147 ? 9.729 5.153 8.159 1.00 86.69 147 ASP A CA 1
ATOM 1154 C C . ASP A 1 147 ? 10.155 5.705 6.783 1.00 86.69 147 ASP A C 1
ATOM 1156 O O . ASP A 1 147 ? 10.082 6.914 6.561 1.00 86.69 147 ASP A O 1
ATOM 1160 N N . ASP A 1 148 ? 10.537 4.829 5.844 1.00 85.06 148 ASP A N 1
ATOM 1161 C CA . ASP A 1 148 ? 11.038 5.211 4.517 1.00 85.06 148 ASP A CA 1
ATOM 1162 C C . ASP A 1 148 ? 9.915 5.709 3.579 1.00 85.06 148 ASP A C 1
ATOM 1164 O O . ASP A 1 148 ? 10.188 6.397 2.596 1.00 85.06 148 ASP A O 1
ATOM 1168 N N . ILE A 1 149 ? 8.645 5.425 3.898 1.00 90.62 149 ILE A N 1
ATOM 1169 C CA . ILE A 1 149 ? 7.473 5.848 3.105 1.00 90.62 149 ILE A CA 1
ATOM 1170 C C . ILE A 1 149 ? 6.665 6.980 3.766 1.00 90.62 149 ILE A C 1
ATOM 1172 O O . ILE A 1 149 ? 5.640 7.423 3.238 1.00 90.62 149 ILE A O 1
ATOM 1176 N N . ALA A 1 150 ? 7.118 7.489 4.914 1.00 91.12 150 ALA A N 1
ATOM 1177 C CA . ALA A 1 150 ? 6.420 8.525 5.665 1.00 91.12 150 ALA A CA 1
ATOM 1178 C C . ALA A 1 150 ? 6.607 9.931 5.062 1.00 91.12 150 ALA A C 1
ATOM 1180 O O . ALA A 1 150 ? 7.686 10.523 5.096 1.00 91.12 150 ALA A O 1
ATOM 1181 N N . VAL A 1 151 ? 5.515 10.536 4.591 1.00 89.75 151 VAL A N 1
ATOM 1182 C CA . VAL A 1 151 ? 5.462 11.951 4.193 1.00 89.75 151 VAL A CA 1
ATOM 1183 C C . VAL A 1 151 ? 5.149 12.823 5.411 1.00 89.75 151 VAL A C 1
ATOM 1185 O O . VAL A 1 151 ? 3.992 12.969 5.805 1.00 89.75 151 VAL A O 1
ATOM 1188 N N . VAL A 1 152 ? 6.191 13.401 6.013 1.00 86.44 152 VAL A N 1
ATOM 1189 C CA . VAL A 1 152 ? 6.078 14.219 7.239 1.00 86.44 152 VAL A CA 1
ATOM 1190 C C . VAL A 1 152 ? 5.672 15.668 6.942 1.00 86.44 152 VAL A C 1
ATOM 1192 O O . VAL A 1 152 ? 4.859 16.247 7.656 1.00 86.44 152 VAL A O 1
ATOM 1195 N N . ALA A 1 153 ? 6.219 16.270 5.883 1.00 82.94 153 ALA A N 1
ATOM 1196 C CA . ALA A 1 153 ? 5.970 17.673 5.560 1.00 82.94 153 ALA A CA 1
ATOM 1197 C C . ALA A 1 153 ? 4.593 17.873 4.903 1.00 82.94 153 ALA A C 1
ATOM 1199 O O . ALA A 1 153 ? 4.322 17.296 3.848 1.00 82.94 153 ALA A O 1
ATOM 1200 N N . ALA A 1 154 ? 3.759 18.753 5.467 1.00 76.56 154 ALA A N 1
ATOM 1201 C CA . ALA A 1 154 ? 2.408 19.037 4.964 1.00 76.56 154 ALA A CA 1
ATOM 1202 C C . ALA A 1 154 ? 2.391 19.477 3.486 1.00 76.56 154 ALA A C 1
ATOM 1204 O O . ALA A 1 154 ? 1.579 18.994 2.701 1.00 76.56 154 ALA A O 1
ATOM 1205 N N . ALA A 1 155 ? 3.349 20.313 3.068 1.00 79.50 155 ALA A N 1
ATOM 1206 C CA . ALA A 1 155 ? 3.480 20.753 1.675 1.00 79.50 155 ALA A CA 1
ATOM 1207 C C . ALA A 1 155 ? 3.800 19.611 0.689 1.00 79.50 155 ALA A C 1
ATOM 1209 O O . ALA A 1 155 ? 3.537 19.733 -0.508 1.00 79.50 155 ALA A O 1
ATOM 1210 N N . SER A 1 156 ? 4.380 18.509 1.173 1.00 81.75 156 SER A N 1
ATOM 1211 C CA . SER A 1 156 ? 4.645 17.312 0.372 1.00 81.75 156 SER A CA 1
ATOM 1212 C C . SER A 1 156 ? 3.443 16.373 0.336 1.00 81.75 156 SER A C 1
ATOM 1214 O O . SER A 1 156 ? 3.289 15.645 -0.641 1.00 81.75 156 SER A O 1
ATOM 1216 N N . GLN A 1 157 ? 2.574 16.401 1.354 1.00 80.44 157 GLN A N 1
ATOM 1217 C CA . GLN A 1 157 ? 1.379 15.553 1.408 1.00 80.44 157 GLN A CA 1
ATOM 1218 C C . GLN A 1 157 ? 0.451 15.848 0.226 1.00 80.44 157 GLN A C 1
ATOM 1220 O O . GLN A 1 157 ? 0.096 14.932 -0.503 1.00 80.44 157 GLN A O 1
ATOM 1225 N N . THR A 1 158 ? 0.164 17.121 -0.055 1.00 80.12 158 THR A N 1
ATOM 1226 C CA . THR A 1 158 ? -0.701 17.524 -1.182 1.00 80.12 158 THR A CA 1
ATOM 1227 C C . THR A 1 158 ? -0.112 17.218 -2.561 1.00 80.12 158 THR A C 1
ATOM 1229 O O . THR A 1 158 ? -0.850 17.110 -3.537 1.00 80.12 158 THR A O 1
ATOM 1232 N N . LYS A 1 159 ? 1.216 17.084 -2.656 1.00 85.00 159 LYS A N 1
ATOM 1233 C CA . LYS A 1 159 ? 1.926 16.814 -3.915 1.00 85.00 159 LYS A CA 1
ATOM 1234 C C . LYS A 1 159 ? 2.109 15.323 -4.192 1.00 85.00 159 LYS A C 1
ATOM 1236 O O . LYS A 1 159 ? 2.131 14.931 -5.356 1.00 85.00 159 LYS A O 1
ATOM 1241 N N . LEU A 1 160 ? 2.317 14.519 -3.148 1.00 86.06 160 LEU A N 1
ATOM 1242 C CA . LEU A 1 160 ? 2.691 13.106 -3.269 1.00 86.06 160 LEU A CA 1
ATOM 1243 C C . LEU A 1 160 ? 1.528 12.156 -3.004 1.00 86.06 160 LEU A C 1
ATOM 1245 O O . LEU A 1 160 ? 1.429 11.131 -3.674 1.00 86.06 160 LEU A O 1
ATOM 1249 N N . LEU A 1 161 ? 0.669 12.476 -2.036 1.00 87.62 161 LEU A N 1
ATOM 1250 C CA . LEU A 1 161 ? -0.413 11.589 -1.634 1.00 87.62 161 LEU A CA 1
ATOM 1251 C C . LEU A 1 161 ? -1.566 11.716 -2.626 1.00 87.62 161 LEU A C 1
ATOM 1253 O O . LEU A 1 161 ? -2.111 12.798 -2.849 1.00 87.62 161 LEU A O 1
ATOM 1257 N N . ARG A 1 162 ? -1.931 10.590 -3.236 1.00 86.62 162 ARG A N 1
ATOM 1258 C CA . ARG A 1 162 ? -3.050 10.478 -4.168 1.00 86.62 162 ARG A CA 1
ATOM 1259 C C . ARG A 1 162 ? -3.960 9.351 -3.707 1.00 86.62 162 ARG A C 1
ATOM 1261 O O . ARG A 1 162 ? -3.481 8.345 -3.199 1.00 86.62 162 ARG A O 1
ATOM 1268 N N . SER A 1 163 ? -5.260 9.529 -3.900 1.00 89.25 163 SER A N 1
ATOM 1269 C CA . SER A 1 163 ? -6.257 8.556 -3.470 1.00 89.25 163 SER A CA 1
ATOM 1270 C C . SER A 1 163 ? -6.179 7.244 -4.259 1.00 89.25 163 SER A C 1
ATOM 1272 O O . SER A 1 163 ? -6.130 7.251 -5.489 1.00 89.25 163 SER A O 1
ATOM 1274 N N . PHE A 1 164 ? -6.232 6.133 -3.530 1.00 91.56 164 PHE A N 1
ATOM 1275 C CA . PHE A 1 164 ? -6.555 4.791 -3.993 1.00 91.56 164 PHE A CA 1
ATOM 1276 C C . PHE A 1 164 ? -8.071 4.594 -3.856 1.00 91.56 164 PHE A C 1
ATOM 1278 O O . PHE A 1 164 ? -8.568 4.059 -2.865 1.00 91.56 164 PHE A O 1
ATOM 1285 N N . CYS A 1 165 ? -8.829 5.119 -4.820 1.00 88.62 165 CYS A N 1
ATOM 1286 C CA . CYS A 1 165 ? -10.285 5.264 -4.700 1.00 88.62 165 CYS A CA 1
ATOM 1287 C C . CYS A 1 165 ? -11.048 3.934 -4.647 1.00 88.62 165 CYS A C 1
ATOM 1289 O O . CYS A 1 165 ? -12.170 3.919 -4.152 1.00 88.62 165 CYS A O 1
ATOM 1291 N N . ASN A 1 166 ? -10.448 2.849 -5.145 1.00 92.25 166 ASN A N 1
ATOM 1292 C CA . ASN A 1 166 ? -11.077 1.529 -5.242 1.00 92.25 166 ASN A CA 1
ATOM 1293 C C . ASN A 1 166 ? -10.473 0.501 -4.277 1.00 92.25 166 ASN A C 1
ATOM 1295 O O . ASN A 1 166 ? -10.850 -0.667 -4.334 1.00 92.25 166 ASN A O 1
ATOM 1299 N N . LEU A 1 167 ? -9.516 0.907 -3.436 1.00 95.62 167 LEU A N 1
ATOM 1300 C CA . LEU A 1 167 ? -8.763 -0.031 -2.614 1.00 95.62 167 LEU A CA 1
ATOM 1301 C C . LEU A 1 167 ? -9.607 -0.508 -1.433 1.00 95.62 167 LEU A C 1
ATOM 1303 O O . LEU A 1 167 ? -9.848 0.241 -0.487 1.00 95.62 167 LEU A O 1
ATOM 1307 N N . GLU A 1 168 ? -10.029 -1.765 -1.500 1.00 96.56 168 GLU A N 1
ATOM 1308 C CA . GLU A 1 168 ? -10.822 -2.433 -0.471 1.00 96.56 168 GLU A CA 1
ATOM 1309 C C . GLU A 1 168 ? -9.923 -3.159 0.539 1.00 96.56 168 GLU A C 1
ATOM 1311 O O . GLU A 1 168 ? -10.261 -3.191 1.722 1.00 96.56 168 GLU A O 1
ATOM 1316 N N . CYS A 1 169 ? -8.761 -3.667 0.107 1.00 97.50 169 CYS A N 1
ATOM 1317 C CA . CYS A 1 169 ? -7.850 -4.445 0.950 1.00 97.50 169 CYS A CA 1
ATOM 1318 C C . CYS A 1 169 ? -6.418 -3.897 0.902 1.00 97.50 169 CYS A C 1
ATOM 1320 O O . CYS A 1 169 ? -5.822 -3.782 -0.173 1.00 97.50 169 CYS A O 1
ATOM 1322 N N . LEU A 1 170 ? -5.841 -3.623 2.072 1.00 97.81 170 LEU A N 1
ATOM 1323 C CA . LEU A 1 170 ? -4.465 -3.160 2.228 1.00 97.81 170 LEU A CA 1
ATOM 1324 C C . LEU A 1 170 ? -3.717 -4.045 3.228 1.00 97.81 170 LEU A C 1
ATOM 1326 O O . LEU A 1 170 ? -4.044 -4.072 4.412 1.00 97.81 170 LEU A O 1
ATOM 1330 N N . GLU A 1 171 ? -2.676 -4.727 2.761 1.00 97.12 171 GLU A N 1
ATOM 1331 C CA . GLU A 1 171 ? -1.720 -5.442 3.608 1.00 97.12 171 GLU A CA 1
ATOM 1332 C C . GLU A 1 171 ? -0.395 -4.680 3.626 1.00 97.12 171 GLU A C 1
ATOM 1334 O O . GLU A 1 171 ? 0.178 -4.386 2.580 1.00 97.12 171 GLU A O 1
ATOM 1339 N N . ILE A 1 172 ? 0.094 -4.360 4.818 1.00 95.94 172 ILE A N 1
ATOM 1340 C CA . ILE A 1 172 ? 1.338 -3.635 5.045 1.00 95.94 172 ILE A CA 1
ATOM 1341 C C . ILE A 1 172 ? 2.260 -4.533 5.855 1.00 95.94 172 ILE A C 1
ATOM 1343 O O . ILE A 1 172 ? 1.892 -4.999 6.930 1.00 95.94 172 ILE A O 1
ATOM 1347 N N . GLU A 1 173 ? 3.479 -4.720 5.378 1.00 92.62 173 GLU A N 1
ATOM 1348 C CA . GLU A 1 173 ? 4.543 -5.403 6.095 1.00 92.62 173 GLU A CA 1
ATOM 1349 C C . GLU A 1 173 ? 5.785 -4.518 6.104 1.00 92.62 173 GLU A C 1
ATOM 1351 O O . GLU A 1 173 ? 6.220 -4.013 5.066 1.00 92.62 173 GLU A O 1
ATOM 1356 N N . GLY A 1 174 ? 6.366 -4.321 7.279 1.00 87.56 174 GLY A N 1
ATOM 1357 C CA . GLY A 1 174 ? 7.625 -3.605 7.380 1.00 87.56 174 GLY A CA 1
ATOM 1358 C C . GLY A 1 174 ? 8.045 -3.333 8.808 1.00 87.56 174 GLY A C 1
ATOM 1359 O O . GLY A 1 174 ? 7.255 -3.436 9.749 1.00 87.56 174 GLY A O 1
ATOM 1360 N N . MET A 1 175 ? 9.311 -2.954 8.960 1.00 83.69 175 MET A N 1
ATOM 1361 C CA . MET A 1 175 ? 9.836 -2.587 10.264 1.00 83.69 175 MET A CA 1
ATOM 1362 C C . MET A 1 175 ? 9.274 -1.239 10.702 1.00 83.69 175 MET A C 1
ATOM 1364 O O . MET A 1 175 ? 9.144 -0.299 9.912 1.00 83.69 175 MET A O 1
ATOM 1368 N N . ASN A 1 176 ? 9.005 -1.112 11.992 1.00 76.56 176 ASN A N 1
ATOM 1369 C CA . ASN A 1 176 ? 8.771 0.167 12.640 1.00 76.56 176 ASN A CA 1
ATOM 1370 C C . ASN A 1 176 ? 10.019 0.578 13.429 1.00 76.56 176 ASN A C 1
ATOM 1372 O O . ASN A 1 176 ? 10.643 -0.232 14.113 1.00 76.56 176 ASN A O 1
ATOM 1376 N N . GLY A 1 177 ? 10.384 1.861 13.376 1.00 67.56 177 GLY A N 1
ATOM 1377 C CA . GLY A 1 177 ? 11.437 2.381 14.247 1.00 67.56 177 GLY A CA 1
ATOM 1378 C C . GLY A 1 177 ? 11.091 2.207 15.736 1.00 67.56 177 GLY A C 1
ATOM 1379 O O . GLY A 1 177 ? 9.921 2.093 16.102 1.00 67.56 177 GLY A O 1
ATOM 1380 N N . ARG A 1 178 ? 12.098 2.287 16.623 1.00 64.06 178 ARG A N 1
ATOM 1381 C CA . ARG A 1 178 ? 11.997 2.023 18.084 1.00 64.06 178 ARG A CA 1
ATOM 1382 C C . ARG A 1 178 ? 10.824 2.690 18.823 1.00 64.06 178 ARG A C 1
ATOM 1384 O O . ARG A 1 178 ? 10.454 2.251 19.902 1.00 64.06 178 ARG A O 1
ATOM 1391 N N . LYS A 1 179 ? 10.283 3.800 18.308 1.00 69.50 179 LYS A N 1
ATOM 1392 C CA . LYS A 1 179 ? 9.154 4.529 18.921 1.00 69.50 179 LYS A CA 1
ATOM 1393 C C . LYS A 1 179 ? 7.878 4.527 18.074 1.00 69.50 179 LYS A C 1
ATOM 1395 O O . LYS A 1 179 ? 6.897 5.123 18.502 1.00 69.50 179 LYS A O 1
ATOM 1400 N N . GLY A 1 180 ? 7.903 3.962 16.865 1.00 78.69 180 GLY A N 1
ATOM 1401 C CA . GLY A 1 180 ? 6.758 3.902 15.948 1.00 78.69 180 GLY A CA 1
ATOM 1402 C C . GLY A 1 180 ? 6.212 5.246 15.448 1.00 78.69 180 GLY A C 1
ATOM 1403 O O . GLY A 1 180 ? 5.240 5.258 14.708 1.00 78.69 180 GLY A O 1
ATOM 1404 N N . LYS A 1 181 ? 6.805 6.391 15.815 1.00 85.25 181 LYS A N 1
ATOM 1405 C CA . LYS A 1 181 ? 6.262 7.720 15.476 1.00 85.25 181 LYS A CA 1
ATOM 1406 C C . LYS A 1 181 ? 6.178 7.954 13.966 1.00 85.25 181 LYS A C 1
ATOM 1408 O O . LYS A 1 181 ? 5.148 8.396 13.472 1.00 85.25 181 LYS A O 1
ATOM 1413 N N . THR A 1 182 ? 7.253 7.653 13.242 1.00 87.25 182 THR A N 1
ATOM 1414 C CA . THR A 1 182 ? 7.324 7.854 11.789 1.00 87.25 182 THR A CA 1
ATOM 1415 C C . THR A 1 182 ? 6.511 6.791 11.046 1.00 87.25 182 THR A C 1
ATOM 1417 O O . THR A 1 182 ? 5.733 7.139 10.162 1.00 87.25 182 THR A O 1
ATOM 1420 N N . ALA A 1 183 ? 6.561 5.531 11.484 1.00 89.88 183 ALA A N 1
ATOM 1421 C CA . ALA A 1 183 ? 5.641 4.485 11.035 1.00 89.88 183 ALA A CA 1
ATOM 1422 C C . ALA A 1 183 ? 4.154 4.874 11.198 1.00 89.88 183 ALA A C 1
ATOM 1424 O O . ALA A 1 183 ? 3.355 4.633 10.296 1.00 89.88 183 ALA A O 1
ATOM 1425 N N . ALA A 1 184 ? 3.775 5.545 12.294 1.00 91.44 184 ALA A N 1
ATOM 1426 C CA . ALA A 1 184 ? 2.416 6.059 12.478 1.00 91.44 184 ALA A CA 1
ATOM 1427 C C . ALA A 1 184 ? 2.047 7.099 11.410 1.00 91.44 184 ALA A C 1
ATOM 1429 O O . ALA A 1 184 ? 0.931 7.087 10.903 1.00 91.44 184 ALA A O 1
ATOM 1430 N N . VAL A 1 185 ? 2.990 7.972 11.030 1.00 92.12 185 VAL A N 1
ATOM 1431 C CA . VAL A 1 185 ? 2.808 8.928 9.925 1.00 92.12 185 VAL A CA 1
ATOM 1432 C C . VAL A 1 185 ? 2.638 8.197 8.592 1.00 92.12 185 VAL A C 1
ATOM 1434 O O . VAL A 1 185 ? 1.778 8.576 7.803 1.00 92.12 185 VAL A O 1
ATOM 1437 N N . ALA A 1 186 ? 3.417 7.145 8.330 1.00 93.56 186 ALA A N 1
ATOM 1438 C CA . ALA A 1 186 ? 3.262 6.327 7.127 1.00 93.56 186 ALA A CA 1
ATOM 1439 C C . ALA A 1 186 ? 1.875 5.673 7.044 1.00 93.56 186 ALA A C 1
ATOM 1441 O O . ALA A 1 186 ? 1.196 5.821 6.029 1.00 93.56 186 ALA A O 1
ATOM 1442 N N . ILE A 1 187 ? 1.426 5.028 8.125 1.00 95.12 187 ILE A N 1
ATOM 1443 C CA . ILE A 1 187 ? 0.089 4.424 8.208 1.00 95.12 187 ILE A CA 1
ATOM 1444 C C . ILE A 1 187 ? -0.992 5.499 8.036 1.00 95.12 187 ILE A C 1
ATOM 1446 O O . ILE A 1 187 ? -1.909 5.311 7.244 1.00 95.12 187 ILE A O 1
ATOM 1450 N N . ALA A 1 188 ? -0.858 6.658 8.689 1.00 94.62 188 ALA A N 1
ATOM 1451 C CA . ALA A 1 188 ? -1.793 7.771 8.527 1.00 94.62 188 ALA A CA 1
ATOM 1452 C C . ALA A 1 188 ? -1.876 8.246 7.066 1.00 94.62 188 ALA A C 1
ATOM 1454 O O . ALA A 1 188 ? -2.966 8.456 6.540 1.00 94.62 188 ALA A O 1
ATOM 1455 N N . ASN A 1 189 ? -0.739 8.389 6.383 1.00 94.69 189 ASN A N 1
ATOM 1456 C CA . ASN A 1 189 ? -0.720 8.774 4.972 1.00 94.69 189 ASN A CA 1
ATOM 1457 C C . ASN A 1 189 ? -1.434 7.741 4.091 1.00 94.69 189 ASN A C 1
ATOM 1459 O O . ASN A 1 189 ? -2.181 8.133 3.198 1.00 94.69 189 ASN A O 1
ATOM 1463 N N . LEU A 1 190 ? -1.249 6.444 4.355 1.00 95.25 190 LEU A N 1
ATOM 1464 C CA . LEU A 1 190 ? -1.939 5.377 3.628 1.00 95.25 190 LEU A CA 1
ATOM 1465 C C . LEU A 1 190 ? -3.450 5.401 3.888 1.00 95.25 190 LEU A C 1
ATOM 1467 O O . LEU A 1 190 ? -4.218 5.413 2.931 1.00 95.25 190 LEU A O 1
ATOM 1471 N N . LEU A 1 191 ? -3.888 5.506 5.147 1.00 95.38 191 LEU A N 1
ATOM 1472 C CA . LEU A 1 191 ? -5.311 5.599 5.498 1.00 95.38 191 LEU A CA 1
ATOM 1473 C C . LEU A 1 191 ? -5.994 6.807 4.841 1.00 95.38 191 LEU A C 1
ATOM 1475 O O . LEU A 1 191 ? -7.109 6.683 4.341 1.00 95.38 191 LEU A O 1
ATOM 1479 N N . LEU A 1 192 ? -5.313 7.958 4.771 1.00 92.81 192 LEU A N 1
ATOM 1480 C CA . LEU A 1 192 ? -5.815 9.141 4.057 1.00 92.81 192 LEU A CA 1
ATOM 1481 C C . LEU A 1 192 ? -6.002 8.894 2.560 1.00 92.81 192 LEU A C 1
ATOM 1483 O O . LEU A 1 192 ? -6.894 9.472 1.943 1.00 92.81 192 LEU A O 1
ATOM 1487 N N . CYS A 1 193 ? -5.156 8.055 1.966 1.00 93.75 193 CYS A N 1
ATOM 1488 C CA . CYS A 1 193 ? -5.253 7.734 0.552 1.00 93.75 193 CYS A CA 1
ATOM 1489 C C . CYS A 1 193 ? -6.341 6.690 0.260 1.00 93.75 193 CYS A C 1
ATOM 1491 O O . CYS A 1 193 ? -6.729 6.579 -0.894 1.00 93.75 193 CYS A O 1
ATOM 1493 N N . CYS A 1 194 ? -6.857 5.950 1.245 1.00 95.75 194 CYS A N 1
ATOM 1494 C CA . CYS A 1 194 ? -7.739 4.798 1.015 1.00 95.75 194 CYS A CA 1
ATOM 1495 C C . CYS A 1 194 ? -9.145 5.035 1.601 1.00 95.75 194 CYS A C 1
ATOM 1497 O O . CYS A 1 194 ? -9.448 4.513 2.673 1.00 95.75 194 CYS A O 1
ATOM 1499 N N . PRO A 1 195 ? -10.021 5.821 0.941 1.00 94.81 195 PRO A N 1
ATOM 1500 C CA . PRO A 1 195 ? -11.310 6.226 1.510 1.00 94.81 195 PRO A CA 1
ATOM 1501 C C . PRO A 1 195 ? -12.334 5.091 1.645 1.00 94.81 195 PRO A C 1
ATOM 1503 O O . PRO A 1 195 ? -13.229 5.208 2.473 1.00 94.81 195 PRO A O 1
ATOM 1506 N N . VAL A 1 196 ? -12.212 4.015 0.859 1.00 95.75 196 VAL A N 1
ATOM 1507 C CA . VAL A 1 196 ? -13.160 2.881 0.832 1.00 95.75 196 VAL A CA 1
ATOM 1508 C C . VAL A 1 196 ? -12.583 1.597 1.438 1.00 95.75 196 VAL A C 1
ATOM 1510 O O . VAL A 1 196 ? -13.154 0.523 1.259 1.00 95.75 196 VAL A O 1
ATOM 1513 N N . LEU A 1 197 ? -11.454 1.701 2.151 1.00 97.44 197 LEU A N 1
ATOM 1514 C CA . LEU A 1 197 ? -10.740 0.562 2.726 1.00 97.44 197 LEU A CA 1
ATOM 1515 C C . LEU A 1 197 ? -11.645 -0.236 3.669 1.00 97.44 197 LEU A C 1
ATOM 1517 O O . LEU A 1 197 ? -12.222 0.336 4.594 1.00 97.44 197 LEU A O 1
ATOM 1521 N N . ARG A 1 198 ? -11.748 -1.546 3.439 1.00 97.19 198 ARG A N 1
ATOM 1522 C CA . ARG A 1 198 ? -12.559 -2.486 4.226 1.00 97.19 198 ARG A CA 1
ATOM 1523 C C . ARG A 1 198 ? -11.709 -3.382 5.106 1.00 97.19 198 ARG A C 1
ATOM 1525 O O . ARG A 1 198 ? -12.065 -3.587 6.265 1.00 97.19 198 ARG A O 1
ATOM 1532 N N . ASP A 1 199 ? -10.584 -3.837 4.562 1.00 97.75 199 ASP A N 1
ATOM 1533 C CA . ASP A 1 199 ? -9.676 -4.779 5.201 1.00 97.75 199 ASP A CA 1
ATOM 1534 C C . ASP A 1 199 ? -8.276 -4.188 5.303 1.00 97.75 199 ASP A C 1
ATOM 1536 O O . ASP A 1 199 ? -7.633 -3.888 4.296 1.00 97.75 199 ASP A O 1
ATOM 1540 N N . LEU A 1 200 ? -7.786 -4.045 6.530 1.00 98.06 200 LEU A N 1
ATOM 1541 C CA . LEU A 1 200 ? -6.434 -3.582 6.806 1.00 98.06 200 LEU A CA 1
ATOM 1542 C C . LEU A 1 200 ? -5.663 -4.657 7.556 1.00 98.06 200 LEU A C 1
ATOM 1544 O O . LEU A 1 200 ? -6.072 -5.073 8.634 1.00 98.06 200 LEU A O 1
ATOM 1548 N N . ARG A 1 201 ? -4.504 -5.059 7.041 1.00 95.81 201 ARG A N 1
ATOM 1549 C CA . ARG A 1 201 ? -3.568 -5.932 7.751 1.00 95.81 201 ARG A CA 1
ATOM 1550 C C . ARG A 1 201 ? -2.227 -5.232 7.902 1.00 95.81 201 ARG A C 1
ATOM 1552 O O . ARG A 1 201 ? -1.671 -4.758 6.919 1.00 95.81 201 ARG A O 1
ATOM 1559 N N . ILE A 1 202 ? -1.698 -5.175 9.118 1.00 95.06 202 ILE A N 1
ATOM 1560 C CA . ILE A 1 202 ? -0.395 -4.583 9.422 1.00 95.06 202 ILE A CA 1
ATOM 1561 C C . ILE A 1 202 ? 0.458 -5.634 10.120 1.00 95.06 202 ILE A C 1
ATOM 1563 O O . ILE A 1 202 ? 0.100 -6.130 11.186 1.00 95.06 202 ILE A O 1
ATOM 1567 N N . ASN A 1 203 ? 1.599 -5.945 9.522 1.00 91.00 203 ASN A N 1
ATOM 1568 C CA . ASN A 1 203 ? 2.611 -6.826 10.071 1.00 91.00 203 ASN A CA 1
ATOM 1569 C C . ASN A 1 203 ? 3.879 -6.022 10.379 1.00 91.00 203 ASN A C 1
ATOM 1571 O O . ASN A 1 203 ? 4.596 -5.575 9.482 1.00 91.00 203 ASN A O 1
ATOM 1575 N N . LEU A 1 204 ? 4.120 -5.813 11.669 1.00 86.94 204 LEU A N 1
ATOM 1576 C CA . LEU A 1 204 ? 5.260 -5.084 12.200 1.00 86.94 204 LEU A CA 1
ATOM 1577 C C . LEU A 1 204 ? 6.366 -6.076 12.558 1.00 86.94 204 LEU A C 1
ATOM 1579 O O . LEU A 1 204 ? 6.331 -6.727 13.607 1.00 86.94 204 LEU A O 1
ATOM 1583 N N . SER A 1 205 ? 7.371 -6.175 11.692 1.00 74.62 205 SER A N 1
ATOM 1584 C CA . SER A 1 205 ? 8.544 -7.000 11.959 1.00 74.62 205 SER A CA 1
ATOM 1585 C C . SER A 1 205 ? 9.542 -6.246 12.847 1.00 74.62 205 SER A C 1
ATOM 1587 O O . SER A 1 205 ? 9.932 -5.113 12.574 1.00 74.62 205 SER A O 1
ATOM 1589 N N . THR A 1 206 ? 9.996 -6.884 13.931 1.00 56.06 206 THR A N 1
ATOM 1590 C CA . THR A 1 206 ? 11.105 -6.365 14.762 1.00 56.06 206 THR A CA 1
ATOM 1591 C C . THR A 1 206 ? 12.471 -6.882 14.310 1.00 56.06 206 THR A C 1
ATOM 1593 O O . THR A 1 206 ? 13.500 -6.475 14.844 1.00 56.06 206 THR A O 1
ATOM 1596 N N . VAL A 1 207 ? 12.497 -7.839 13.378 1.00 47.53 207 VAL A N 1
ATOM 1597 C CA . VAL A 1 207 ? 13.728 -8.465 12.892 1.00 47.53 207 VAL A CA 1
ATOM 1598 C C . VAL A 1 207 ? 14.261 -7.634 11.737 1.00 47.53 207 VAL A C 1
ATOM 1600 O O . VAL A 1 207 ? 13.593 -7.485 10.718 1.00 47.53 207 VAL A O 1
ATOM 1603 N N . TRP A 1 208 ? 15.485 -7.125 11.888 1.00 42.88 208 TRP A N 1
ATOM 1604 C CA . TRP A 1 208 ? 16.273 -6.647 10.760 1.00 42.88 208 TRP A CA 1
ATOM 1605 C C . TRP A 1 208 ? 16.501 -7.842 9.837 1.00 42.88 208 TRP A C 1
ATOM 1607 O O . TRP A 1 208 ? 17.407 -8.641 10.066 1.00 42.88 208 TRP A O 1
ATOM 1617 N N . SER A 1 209 ? 15.667 -8.017 8.814 1.00 38.00 209 SER A N 1
ATOM 1618 C CA . SER A 1 209 ? 15.928 -9.030 7.800 1.00 38.00 209 SER A CA 1
ATOM 1619 C C . SER A 1 209 ? 17.091 -8.534 6.938 1.00 38.00 209 SER A C 1
ATOM 1621 O O . SER A 1 209 ? 16.900 -7.958 5.873 1.00 38.00 209 SER A O 1
ATOM 1623 N N . TYR A 1 210 ? 18.322 -8.754 7.405 1.00 38.94 210 TYR A N 1
ATOM 1624 C CA . TYR A 1 210 ? 19.543 -8.649 6.595 1.00 38.94 210 TYR A CA 1
ATOM 1625 C C . TYR A 1 210 ? 19.566 -9.666 5.433 1.00 38.94 210 TYR A C 1
ATOM 1627 O O . TYR A 1 210 ? 20.500 -9.681 4.641 1.00 38.94 210 TYR A O 1
ATOM 1635 N N . VAL A 1 211 ? 18.540 -10.513 5.320 1.00 36.50 211 VAL A N 1
ATOM 1636 C CA . VAL A 1 211 ? 18.578 -11.763 4.558 1.00 36.50 211 VAL A CA 1
ATOM 1637 C C . VAL A 1 211 ? 18.442 -11.581 3.040 1.00 36.50 211 VAL A C 1
ATOM 1639 O O . VAL A 1 211 ? 18.727 -12.522 2.317 1.00 36.50 211 VAL A O 1
ATOM 1642 N N . ASP A 1 212 ? 18.094 -10.401 2.515 1.00 40.31 212 ASP A N 1
ATOM 1643 C CA . ASP A 1 212 ? 18.006 -10.203 1.047 1.00 40.31 212 ASP A CA 1
ATOM 1644 C C . ASP A 1 212 ? 19.158 -9.351 0.467 1.00 40.31 212 ASP A C 1
ATOM 1646 O O . ASP A 1 212 ? 19.118 -8.951 -0.693 1.00 40.31 212 ASP A O 1
ATOM 1650 N N . ALA A 1 213 ? 20.213 -9.083 1.252 1.00 37.31 213 ALA A N 1
ATOM 1651 C CA . ALA A 1 213 ? 21.389 -8.324 0.815 1.00 37.31 213 ALA A CA 1
ATOM 1652 C C . ALA A 1 213 ? 22.684 -9.141 0.921 1.00 37.31 213 ALA A C 1
ATOM 1654 O O . ALA A 1 213 ? 23.617 -8.781 1.636 1.00 37.31 213 ALA A O 1
ATOM 1655 N N . HIS A 1 214 ? 22.761 -10.232 0.160 1.00 33.91 214 HIS A N 1
ATOM 1656 C CA . HIS A 1 214 ? 24.030 -10.889 -0.147 1.00 33.91 214 HIS A CA 1
ATOM 1657 C C . HIS A 1 214 ? 24.371 -10.727 -1.629 1.00 33.91 214 HIS A C 1
ATOM 1659 O O . HIS A 1 214 ? 24.238 -11.643 -2.429 1.00 33.91 214 HIS A O 1
ATOM 1665 N N . TYR A 1 215 ? 24.886 -9.550 -1.968 1.00 39.62 215 TYR A N 1
ATOM 1666 C CA . TYR A 1 215 ? 25.944 -9.428 -2.965 1.00 39.62 215 TYR A CA 1
ATOM 1667 C C . TYR A 1 215 ? 27.118 -8.767 -2.252 1.00 39.62 215 TYR A C 1
ATOM 1669 O O . TYR A 1 215 ? 27.127 -7.555 -2.098 1.00 39.62 215 TYR A O 1
ATOM 1677 N N . HIS A 1 216 ? 28.001 -9.595 -1.684 1.00 33.59 216 HIS A N 1
ATOM 1678 C CA . HIS A 1 216 ? 29.467 -9.465 -1.640 1.00 33.59 216 HIS A CA 1
ATOM 1679 C C . HIS A 1 216 ? 30.033 -10.487 -0.627 1.00 33.59 216 HIS A C 1
ATOM 1681 O O . HIS A 1 216 ? 29.684 -10.436 0.554 1.00 33.59 216 HIS A O 1
ATOM 1687 N N . PRO A 1 217 ? 30.878 -11.442 -1.064 1.00 33.59 217 PRO A N 1
ATOM 1688 C CA . PRO A 1 217 ? 31.497 -12.424 -0.183 1.00 33.59 217 PRO A CA 1
ATOM 1689 C C . PRO A 1 217 ? 32.697 -11.796 0.535 1.00 33.59 217 PRO A C 1
ATOM 1691 O O . PRO A 1 217 ? 33.625 -11.315 -0.110 1.00 33.59 217 PRO A O 1
ATOM 1694 N N . GLY A 1 218 ? 32.698 -11.831 1.868 1.00 32.38 218 GLY A N 1
ATOM 1695 C CA . GLY A 1 218 ? 33.903 -11.555 2.648 1.00 32.38 218 GLY A CA 1
ATOM 1696 C C . GLY A 1 218 ? 33.670 -10.749 3.919 1.00 32.38 218 GLY A C 1
ATOM 1697 O O . GLY A 1 218 ? 33.647 -9.524 3.894 1.00 32.38 218 GLY A O 1
ATOM 1698 N N . THR A 1 219 ? 33.634 -11.470 5.043 1.00 34.66 219 THR A N 1
ATOM 1699 C CA . THR A 1 219 ? 33.957 -11.022 6.414 1.00 34.66 219 THR A CA 1
ATOM 1700 C C . THR A 1 219 ? 33.109 -9.902 7.035 1.00 34.66 219 THR A C 1
ATOM 1702 O O . THR A 1 219 ? 33.346 -8.718 6.820 1.00 34.66 219 THR A O 1
ATOM 1705 N N . CYS A 1 220 ? 32.218 -10.279 7.960 1.00 31.05 220 CYS A N 1
ATOM 1706 C CA . CYS A 1 220 ? 31.632 -9.368 8.946 1.00 31.05 220 CYS A CA 1
ATOM 1707 C C . CYS A 1 220 ? 32.031 -9.817 10.371 1.00 31.05 220 CYS A C 1
ATOM 1709 O O . CYS A 1 220 ? 31.557 -10.849 10.836 1.00 31.05 220 CYS A O 1
ATOM 1711 N N . PRO A 1 221 ? 32.832 -9.034 11.122 1.00 37.59 221 PRO A N 1
ATOM 1712 C CA . PRO A 1 221 ? 33.275 -9.344 12.494 1.00 37.59 221 PRO A CA 1
ATOM 1713 C C . PRO A 1 221 ? 32.167 -9.439 13.569 1.00 37.59 221 PRO A C 1
ATOM 1715 O O . PRO A 1 221 ? 32.471 -9.596 14.751 1.00 37.59 221 PRO A O 1
ATOM 1718 N N . MET A 1 222 ? 30.892 -9.297 13.188 1.00 40.75 222 MET A N 1
ATOM 1719 C CA . MET A 1 222 ? 29.726 -9.237 14.083 1.00 40.75 222 MET A CA 1
ATOM 1720 C C . MET A 1 222 ? 29.134 -10.607 14.441 1.00 40.75 222 MET A C 1
ATOM 1722 O O . MET A 1 222 ? 28.388 -10.684 15.417 1.00 40.75 222 MET A O 1
ATOM 1726 N N . GLU A 1 223 ? 29.501 -11.681 13.729 1.00 41.25 223 GLU A N 1
ATOM 1727 C CA . GLU A 1 223 ? 29.055 -13.054 14.040 1.00 41.25 223 GLU A CA 1
ATOM 1728 C C . GLU A 1 223 ? 29.319 -13.417 15.508 1.00 41.25 223 GLU A C 1
ATOM 1730 O O . GLU A 1 223 ? 28.479 -14.025 16.163 1.00 41.25 223 GLU A O 1
ATOM 1735 N N . ARG A 1 224 ? 30.419 -12.917 16.086 1.00 38.41 224 ARG A N 1
ATOM 1736 C CA . ARG A 1 224 ? 30.782 -13.173 17.488 1.00 38.41 224 ARG A CA 1
ATOM 1737 C C . ARG A 1 224 ? 29.820 -12.556 18.506 1.00 38.41 224 ARG A C 1
ATOM 1739 O O . ARG A 1 224 ? 29.683 -13.109 19.588 1.00 38.41 224 ARG A O 1
ATOM 1746 N N . LYS A 1 225 ? 29.155 -11.434 18.201 1.00 40.31 225 LYS A N 1
ATOM 1747 C CA . LYS A 1 225 ? 28.221 -10.785 19.145 1.00 40.31 225 LYS A CA 1
ATOM 1748 C C . LYS A 1 225 ? 26.855 -11.462 19.155 1.00 40.31 225 LYS A C 1
ATOM 1750 O O . LYS A 1 225 ? 26.319 -11.700 20.229 1.00 40.31 225 LYS A O 1
ATOM 1755 N N . CYS A 1 226 ? 26.332 -11.821 17.981 1.00 44.94 226 CYS A N 1
ATOM 1756 C CA . CYS A 1 226 ? 25.095 -12.600 17.891 1.00 44.94 226 CYS A CA 1
ATOM 1757 C C . CYS A 1 226 ? 25.274 -14.020 18.432 1.00 44.94 226 CYS A C 1
ATOM 1759 O O . CYS A 1 226 ? 24.374 -14.508 19.109 1.00 44.94 226 CYS A O 1
ATOM 1761 N N . GLN A 1 227 ? 26.435 -14.645 18.203 1.00 47.69 227 GLN A N 1
ATOM 1762 C CA . GLN A 1 227 ? 26.751 -15.939 18.804 1.00 47.69 227 GLN A CA 1
ATOM 1763 C C . GLN A 1 227 ? 26.837 -15.827 20.330 1.00 47.69 227 GLN A C 1
ATOM 1765 O O . GLN A 1 227 ? 26.210 -16.605 21.031 1.00 47.69 227 GLN A O 1
ATOM 1770 N N . HIS A 1 228 ? 27.501 -14.792 20.851 1.00 42.03 228 HIS A N 1
ATOM 1771 C CA . HIS A 1 228 ? 27.597 -14.573 22.293 1.00 42.03 228 HIS A CA 1
ATOM 1772 C C . HIS A 1 228 ? 26.229 -14.328 22.959 1.00 42.03 228 HIS A C 1
ATOM 1774 O O . HIS A 1 228 ? 25.997 -14.821 24.059 1.00 42.03 228 HIS A O 1
ATOM 1780 N N . ASP A 1 229 ? 25.308 -13.591 22.328 1.00 50.09 229 ASP A N 1
ATOM 1781 C CA . ASP A 1 229 ? 23.952 -13.390 22.868 1.00 50.09 229 ASP A CA 1
ATOM 1782 C C . ASP A 1 229 ? 23.096 -14.671 22.800 1.00 50.09 229 ASP A C 1
ATOM 1784 O O . ASP A 1 229 ? 22.291 -14.918 23.703 1.00 50.09 229 ASP A O 1
ATOM 1788 N N . LEU A 1 230 ? 23.300 -15.511 21.777 1.00 56.09 230 LEU A N 1
ATOM 1789 C CA . LEU A 1 230 ? 22.672 -16.830 21.661 1.00 56.09 230 LEU A CA 1
ATOM 1790 C C . LEU A 1 230 ? 23.202 -17.791 22.734 1.00 56.09 230 LEU A C 1
ATOM 1792 O O . LEU A 1 230 ? 22.409 -18.382 23.465 1.00 56.09 230 LEU A O 1
ATOM 1796 N N . ASP A 1 231 ? 24.523 -17.881 22.883 1.00 52.00 231 ASP A N 1
ATOM 1797 C CA . ASP A 1 231 ? 25.192 -18.738 23.864 1.00 52.00 231 ASP A CA 1
ATOM 1798 C C . ASP A 1 231 ? 24.788 -18.336 25.288 1.00 52.00 231 ASP A C 1
ATOM 1800 O O . ASP A 1 231 ? 24.475 -19.189 26.113 1.00 52.00 231 ASP A O 1
ATOM 1804 N N . LYS A 1 232 ? 24.662 -17.030 25.563 1.00 58.47 232 LYS A N 1
ATOM 1805 C CA . LYS A 1 232 ? 24.167 -16.511 26.847 1.00 58.47 232 LYS A CA 1
ATOM 1806 C C . LYS A 1 232 ? 22.708 -16.899 27.113 1.00 58.47 232 LYS A C 1
ATOM 1808 O O . LYS A 1 232 ? 22.338 -17.140 28.261 1.00 58.47 232 LYS A O 1
ATOM 1813 N N . SER A 1 233 ? 21.879 -16.979 26.069 1.00 57.25 233 SER A N 1
ATOM 1814 C CA . SER A 1 233 ? 20.485 -17.424 26.182 1.00 57.25 233 SER A CA 1
ATOM 1815 C C . SER A 1 233 ? 20.362 -18.941 26.357 1.00 57.25 233 SER A C 1
ATOM 1817 O O . SER A 1 233 ? 19.447 -19.382 27.051 1.00 57.25 233 SER A O 1
ATOM 1819 N N . ILE A 1 234 ? 21.262 -19.728 25.758 1.00 62.59 234 ILE A N 1
ATOM 1820 C CA . ILE A 1 234 ? 21.342 -21.186 25.941 1.00 62.59 234 ILE A CA 1
ATOM 1821 C C . ILE A 1 234 ? 21.827 -21.495 27.359 1.00 62.59 234 ILE A C 1
ATOM 1823 O O . ILE A 1 234 ? 21.184 -22.253 28.076 1.00 62.59 234 ILE A O 1
ATOM 1827 N N . GLN A 1 235 ? 22.863 -20.799 27.825 1.00 50.09 235 GLN A N 1
ATOM 1828 C CA . GLN A 1 235 ? 23.403 -20.959 29.174 1.00 50.09 235 GLN A CA 1
ATOM 1829 C C . GLN A 1 235 ? 22.386 -20.555 30.259 1.00 50.09 235 GLN A C 1
ATOM 1831 O O . GLN A 1 235 ? 22.271 -21.205 31.295 1.00 50.09 235 GLN A O 1
ATOM 1836 N N . ALA A 1 236 ? 21.573 -19.521 30.008 1.00 57.06 236 ALA A N 1
ATOM 1837 C CA . ALA A 1 236 ? 20.455 -19.154 30.882 1.00 57.06 236 ALA A CA 1
ATOM 1838 C C . ALA A 1 236 ? 19.308 -20.185 30.874 1.00 57.06 236 ALA A C 1
ATOM 1840 O O . ALA A 1 236 ? 18.544 -20.267 31.836 1.00 57.06 236 ALA A O 1
ATOM 1841 N N . PHE A 1 237 ? 19.164 -20.961 29.797 1.00 55.91 237 PHE A N 1
ATOM 1842 C CA . PHE A 1 237 ? 18.178 -22.035 29.700 1.00 55.91 237 PHE A CA 1
ATOM 1843 C C . PHE A 1 237 ? 18.653 -23.305 30.418 1.00 55.91 237 PHE A C 1
ATOM 1845 O O . PHE A 1 237 ? 17.869 -23.921 31.137 1.00 55.91 237 PHE A O 1
ATOM 1852 N N . GLU A 1 238 ? 19.937 -23.644 30.294 1.00 54.19 238 GLU A N 1
ATOM 1853 C CA . GLU A 1 238 ? 20.571 -24.778 30.982 1.00 54.19 238 GLU A CA 1
ATOM 1854 C C . GLU A 1 238 ? 20.621 -24.586 32.507 1.00 54.19 238 GLU A C 1
ATOM 1856 O O . GLU A 1 238 ? 20.485 -25.548 33.259 1.00 54.19 238 GLU A O 1
ATOM 1861 N N . ASN A 1 239 ? 20.690 -23.338 32.982 1.00 52.03 239 ASN A N 1
ATOM 1862 C CA . ASN A 1 239 ? 20.713 -23.008 34.411 1.00 52.03 239 ASN A CA 1
ATOM 1863 C C . ASN A 1 239 ? 19.323 -22.940 35.086 1.00 52.03 239 ASN A C 1
ATOM 1865 O O . ASN A 1 239 ? 19.227 -22.522 36.240 1.00 52.03 239 ASN A O 1
ATOM 1869 N N . ARG A 1 240 ? 18.232 -23.386 34.439 1.00 51.03 240 ARG A N 1
ATOM 1870 C CA . ARG A 1 240 ? 16.860 -23.418 35.014 1.00 51.03 240 ARG A CA 1
ATOM 1871 C C . ARG A 1 240 ? 16.646 -24.459 36.131 1.00 51.03 240 ARG A C 1
ATOM 1873 O O . ARG A 1 240 ? 15.519 -24.882 36.376 1.00 51.03 240 ARG A O 1
ATOM 1880 N N . GLY A 1 241 ? 17.708 -24.878 36.811 1.00 47.72 241 GLY A N 1
ATOM 1881 C CA . GLY A 1 241 ? 17.657 -25.890 37.860 1.00 47.72 241 GLY A CA 1
ATOM 1882 C C . GLY A 1 241 ? 17.261 -25.384 39.246 1.00 47.72 241 GLY A C 1
ATOM 1883 O O . GLY A 1 241 ? 16.831 -26.204 40.049 1.00 47.72 241 GLY A O 1
ATOM 1884 N N . SER A 1 242 ? 17.392 -24.094 39.581 1.00 49.78 242 SER A N 1
ATOM 1885 C CA . SER A 1 242 ? 17.053 -23.586 40.926 1.00 49.78 242 SER A CA 1
ATOM 1886 C C . SER A 1 242 ? 17.040 -22.054 40.983 1.00 49.78 242 SER A C 1
ATOM 1888 O O . SER A 1 242 ? 18.087 -21.467 41.205 1.00 49.78 242 SER A O 1
ATOM 1890 N N . GLU A 1 243 ? 15.879 -21.408 40.852 1.00 37.19 243 GLU A N 1
ATOM 1891 C CA . GLU A 1 243 ? 15.608 -20.103 41.489 1.00 37.19 243 GLU A CA 1
ATOM 1892 C C . GLU A 1 243 ? 14.108 -19.992 41.829 1.00 37.19 243 GLU A C 1
ATOM 1894 O O . GLU A 1 243 ? 13.280 -20.594 41.136 1.00 37.19 243 GLU A O 1
ATOM 1899 N N . PRO A 1 244 ? 13.751 -19.318 42.940 1.00 33.28 244 PRO A N 1
ATOM 1900 C CA . PRO A 1 244 ? 12.448 -19.462 43.573 1.00 33.28 244 PRO A CA 1
ATOM 1901 C C . PRO A 1 244 ? 11.346 -18.720 42.813 1.00 33.28 244 PRO A C 1
ATOM 1903 O O . PRO A 1 244 ? 11.575 -17.702 42.163 1.00 33.28 244 PRO A O 1
ATOM 1906 N N . VAL A 1 245 ? 10.130 -19.255 42.934 1.00 44.84 245 VAL A N 1
ATOM 1907 C CA . VAL A 1 245 ? 8.877 -18.669 42.447 1.00 44.84 245 VAL A CA 1
ATOM 1908 C C . VAL A 1 245 ? 8.730 -17.259 43.023 1.00 44.84 245 VAL A C 1
ATOM 1910 O O . VAL A 1 245 ? 8.431 -17.084 44.202 1.00 44.84 245 VAL A O 1
ATOM 1913 N N . GLY A 1 246 ? 8.993 -16.261 42.181 1.00 32.69 246 GLY A N 1
ATOM 1914 C CA . GLY A 1 246 ? 8.711 -14.859 42.448 1.00 32.69 246 GLY A CA 1
ATOM 1915 C C . GLY A 1 246 ? 7.227 -14.586 42.241 1.00 32.69 246 GLY A C 1
ATOM 1916 O O . GLY A 1 246 ? 6.711 -14.779 41.145 1.00 32.69 246 GLY A O 1
ATOM 1917 N N . GLN A 1 247 ? 6.604 -14.197 43.346 1.00 32.88 247 GLN A N 1
ATOM 1918 C CA . GLN A 1 247 ? 5.283 -13.612 43.555 1.00 32.88 247 GLN A CA 1
ATOM 1919 C C . GLN A 1 247 ? 4.670 -12.910 42.329 1.00 32.88 247 GLN A C 1
ATOM 1921 O O . GLN A 1 247 ? 5.313 -12.080 41.688 1.00 32.88 247 GLN A O 1
ATOM 1926 N N . ASP A 1 248 ? 3.409 -13.249 42.047 1.00 40.91 248 ASP A N 1
ATOM 1927 C CA . ASP A 1 248 ? 2.537 -12.555 41.101 1.00 40.91 248 ASP A CA 1
ATOM 1928 C C . ASP A 1 248 ? 2.339 -11.099 41.549 1.00 40.91 248 ASP A C 1
ATOM 1930 O O . ASP A 1 248 ? 1.560 -10.822 42.462 1.00 40.91 248 ASP A O 1
ATOM 1934 N N . ASP A 1 249 ? 3.032 -10.170 40.892 1.00 32.38 249 ASP A N 1
ATOM 1935 C CA . ASP A 1 249 ? 2.667 -8.758 40.926 1.00 32.38 249 ASP A CA 1
ATOM 1936 C C . ASP A 1 249 ? 1.598 -8.514 39.850 1.00 32.38 249 ASP A C 1
ATOM 1938 O O . ASP A 1 249 ? 1.870 -8.407 38.650 1.00 32.38 249 ASP A O 1
ATOM 1942 N N . ASP A 1 250 ? 0.354 -8.472 40.322 1.00 43.03 250 ASP A N 1
ATOM 1943 C CA . ASP A 1 250 ? -0.822 -7.921 39.654 1.00 43.03 250 ASP A CA 1
ATOM 1944 C C . ASP A 1 250 ? -0.612 -6.416 39.395 1.00 43.03 250 ASP A C 1
ATOM 1946 O O . ASP A 1 250 ? -1.072 -5.565 40.150 1.00 43.03 250 ASP A O 1
ATOM 1950 N N . ASP A 1 251 ? 0.142 -6.068 38.347 1.00 37.69 251 ASP A N 1
ATOM 1951 C CA . ASP A 1 251 ? 0.251 -4.686 37.860 1.00 37.69 251 ASP A CA 1
ATOM 1952 C C . ASP A 1 251 ? -0.764 -4.455 36.728 1.00 37.69 251 ASP A C 1
ATOM 1954 O O . ASP A 1 251 ? -0.463 -4.500 35.529 1.00 37.69 251 ASP A O 1
ATOM 1958 N N . GLY A 1 252 ? -2.023 -4.278 37.134 1.00 40.06 252 GLY A N 1
ATOM 1959 C CA . GLY A 1 252 ? -3.168 -4.009 36.264 1.00 40.06 252 GLY A CA 1
ATOM 1960 C C . GLY A 1 252 ? -3.237 -2.589 35.681 1.00 40.06 252 GLY A C 1
ATOM 1961 O O . GLY A 1 252 ? -4.168 -2.319 34.913 1.00 40.06 252 GLY A O 1
ATOM 1962 N N . ASP A 1 253 ? -2.269 -1.712 35.987 1.00 41.28 253 ASP A N 1
ATOM 1963 C CA . ASP A 1 253 ? -2.372 -0.259 35.763 1.00 41.28 253 ASP A CA 1
ATOM 1964 C C . ASP A 1 253 ? -1.325 0.348 34.803 1.00 41.28 253 ASP A C 1
ATOM 1966 O O . ASP A 1 253 ? -1.418 1.522 34.435 1.00 41.28 253 ASP A O 1
ATOM 1970 N N . THR A 1 254 ? -0.350 -0.406 34.284 1.00 45.84 254 THR A N 1
ATOM 1971 C CA . THR A 1 254 ? 0.784 0.217 33.563 1.00 45.84 254 THR A CA 1
ATOM 1972 C C . THR A 1 254 ? 0.516 0.674 32.117 1.00 45.84 254 THR A C 1
ATOM 1974 O O . THR A 1 254 ? 1.397 1.277 31.496 1.00 45.84 254 THR A O 1
ATOM 1977 N N . TYR A 1 255 ? -0.664 0.413 31.539 1.00 48.03 255 TYR A N 1
ATOM 1978 C CA . TYR A 1 255 ? -0.958 0.722 30.123 1.00 48.03 255 TYR A CA 1
ATOM 1979 C C . TYR A 1 255 ? -1.875 1.933 29.897 1.00 48.03 255 TYR A C 1
ATOM 1981 O O . TYR A 1 255 ? -2.060 2.343 28.748 1.00 48.03 255 TYR A O 1
ATOM 1989 N N . ASP A 1 256 ? -2.411 2.554 30.949 1.00 42.19 256 ASP A N 1
ATOM 1990 C CA . ASP A 1 256 ? -3.290 3.724 30.795 1.00 42.19 256 ASP A CA 1
ATOM 1991 C C . ASP A 1 256 ? -2.508 5.006 30.424 1.00 42.19 256 ASP A C 1
ATOM 1993 O O . ASP A 1 256 ? -3.039 5.952 29.845 1.00 42.19 256 ASP A O 1
ATOM 1997 N N . HIS A 1 257 ? -1.183 4.993 30.616 1.00 48.62 257 HIS A N 1
ATOM 1998 C CA . HIS A 1 257 ? -0.261 6.065 30.215 1.00 48.62 257 HIS A CA 1
ATOM 1999 C C . HIS A 1 257 ? 0.276 5.959 28.777 1.00 48.62 257 HIS A C 1
ATOM 2001 O O . HIS A 1 257 ? 1.233 6.654 28.411 1.00 48.62 257 HIS A O 1
ATOM 2007 N N . LEU A 1 258 ? -0.313 5.115 27.921 1.00 54.94 258 LEU A N 1
ATOM 2008 C CA . LEU A 1 258 ? 0.065 5.065 26.509 1.00 54.94 258 LEU A CA 1
ATOM 2009 C C . LEU A 1 258 ? -0.266 6.398 25.830 1.00 54.94 258 LEU A C 1
ATOM 2011 O O . LEU A 1 258 ? -1.401 6.637 25.429 1.00 54.94 258 LEU A O 1
ATOM 2015 N N . SER A 1 259 ? 0.752 7.250 25.661 1.00 55.59 259 SER A N 1
ATOM 2016 C CA . SER A 1 259 ? 0.614 8.499 24.909 1.00 55.59 259 SER A CA 1
ATOM 2017 C C . SER A 1 259 ? 0.094 8.195 23.506 1.00 55.59 259 SER A C 1
ATOM 2019 O O . SER A 1 259 ? 0.649 7.310 22.835 1.00 55.59 259 SER A O 1
ATOM 2021 N N . ASP A 1 260 ? -0.918 8.949 23.080 1.00 65.00 260 ASP A N 1
ATOM 2022 C CA . ASP A 1 260 ? -1.586 8.778 21.792 1.00 65.00 260 ASP A CA 1
ATOM 2023 C C . ASP A 1 260 ? -0.610 8.830 20.610 1.00 65.00 260 ASP A C 1
ATOM 2025 O O . ASP A 1 260 ? 0.531 9.294 20.713 1.00 65.00 260 ASP A O 1
ATOM 2029 N N . LEU A 1 261 ? -1.061 8.329 19.460 1.00 80.94 261 LEU A N 1
ATOM 2030 C CA . LEU A 1 261 ? -0.350 8.440 18.190 1.00 80.94 261 LEU A CA 1
ATOM 2031 C C . LEU A 1 261 ? -0.774 9.755 17.518 1.00 80.94 261 LEU A C 1
ATOM 2033 O O . LEU A 1 261 ? -1.733 9.732 16.752 1.00 80.94 261 LEU A O 1
ATOM 2037 N N . PRO A 1 262 ? -0.087 10.898 17.736 1.00 76.12 262 PRO A N 1
ATOM 2038 C CA . PRO A 1 262 ? -0.569 12.214 17.294 1.00 76.12 262 PRO A CA 1
ATOM 2039 C C . PRO A 1 262 ? -0.745 12.319 15.775 1.00 76.12 262 PRO A C 1
ATOM 2041 O O . PRO A 1 262 ? -1.583 13.072 15.290 1.00 76.12 262 PRO A O 1
ATOM 2044 N N . ALA A 1 263 ? 0.031 11.543 15.010 1.00 81.62 263 ALA A N 1
ATOM 2045 C CA . ALA A 1 263 ? -0.101 11.464 13.557 1.00 81.62 263 ALA A CA 1
ATOM 2046 C C . ALA A 1 263 ? -1.433 10.838 13.101 1.00 81.62 263 ALA A C 1
ATOM 2048 O O . ALA A 1 263 ? -1.872 11.101 11.984 1.00 81.62 263 ALA A O 1
ATOM 2049 N N . LEU A 1 264 ? -2.044 10.015 13.955 1.00 84.31 264 LEU A N 1
ATOM 2050 C CA . LEU A 1 264 ? -3.299 9.313 13.712 1.00 84.31 264 LEU A CA 1
ATOM 2051 C C . LEU A 1 264 ? -4.465 9.995 14.447 1.00 84.31 264 LEU A C 1
ATOM 2053 O O . LEU A 1 264 ? -5.456 10.326 13.814 1.00 84.31 264 LEU A O 1
ATOM 2057 N N . SER A 1 265 ? -4.342 10.295 15.742 1.00 76.75 265 SER A N 1
ATOM 2058 C CA . SER A 1 265 ? -5.446 10.846 16.548 1.00 76.75 265 SER A CA 1
ATOM 2059 C C . SER A 1 265 ? -5.881 12.264 16.157 1.00 76.75 265 SER A C 1
ATOM 2061 O O . SER A 1 265 ? -7.021 12.642 16.394 1.00 76.75 265 SER A O 1
ATOM 2063 N N . GLY A 1 266 ? -5.009 13.058 15.528 1.00 74.19 266 GLY A N 1
ATOM 2064 C CA . GLY A 1 266 ? -5.331 14.423 15.094 1.00 74.19 266 GLY A CA 1
ATOM 2065 C C . GLY A 1 266 ? -5.994 14.532 13.715 1.00 74.19 266 GLY A C 1
ATOM 2066 O O . GLY A 1 266 ? -6.051 15.632 13.165 1.00 74.19 266 GLY A O 1
ATOM 2067 N N . ARG A 1 267 ? -6.399 13.417 13.091 1.00 81.88 267 ARG A N 1
ATOM 2068 C CA . ARG A 1 267 ? -6.879 13.383 11.700 1.00 81.88 267 ARG A CA 1
ATOM 2069 C C . ARG A 1 267 ? -8.152 12.557 11.573 1.00 81.88 267 ARG A C 1
ATOM 2071 O O . ARG A 1 267 ? -8.327 11.553 12.251 1.00 81.88 267 ARG A O 1
ATOM 2078 N N . VAL A 1 268 ? -9.012 12.961 10.641 1.00 85.75 268 VAL A N 1
ATOM 2079 C CA . VAL A 1 268 ? -10.210 12.201 10.271 1.00 85.75 268 VAL A CA 1
ATOM 2080 C C . VAL A 1 268 ? -9.902 11.369 9.033 1.00 85.75 268 VAL A C 1
ATOM 2082 O O . VAL A 1 268 ? -9.431 11.895 8.023 1.00 85.75 268 VAL A O 1
ATOM 2085 N N . PHE A 1 269 ? -10.185 10.073 9.110 1.00 92.62 269 PHE A N 1
ATOM 2086 C CA . PHE A 1 269 ? -9.991 9.130 8.015 1.00 92.62 269 PHE A CA 1
ATOM 2087 C C . PHE A 1 269 ? -11.362 8.625 7.544 1.00 92.62 269 PHE A C 1
ATOM 2089 O O . PHE A 1 269 ? -12.057 7.981 8.334 1.00 92.62 269 PHE A O 1
ATOM 2096 N N . PRO A 1 270 ? -11.765 8.877 6.283 1.00 92.62 270 PRO A N 1
ATOM 2097 C CA . PRO A 1 270 ? -13.085 8.477 5.791 1.00 92.62 270 PRO A CA 1
ATOM 2098 C C . PRO A 1 270 ? -13.369 6.979 5.944 1.00 92.62 270 PRO A C 1
ATOM 2100 O O . PRO A 1 270 ? -14.474 6.594 6.333 1.00 92.62 270 PRO A O 1
ATOM 2103 N N . CYS A 1 271 ? -12.359 6.135 5.716 1.00 94.69 271 CYS A N 1
ATOM 2104 C CA . CYS A 1 271 ? -12.509 4.689 5.819 1.00 94.69 271 CYS A CA 1
ATOM 2105 C C . CYS A 1 271 ? -12.825 4.216 7.240 1.00 94.69 271 CYS A C 1
ATOM 2107 O O . CYS A 1 271 ? -13.658 3.330 7.400 1.00 94.69 271 CYS A O 1
ATOM 2109 N N . LEU A 1 272 ? -12.253 4.838 8.277 1.00 94.00 272 LEU A N 1
ATOM 2110 C CA . LEU A 1 272 ? -12.547 4.484 9.672 1.00 94.00 272 LEU A CA 1
ATOM 2111 C C . LEU A 1 272 ? -14.004 4.768 10.050 1.00 94.00 272 LEU A C 1
ATOM 2113 O O . LEU A 1 272 ? -14.577 4.072 10.882 1.00 94.00 272 LEU A O 1
ATOM 2117 N N . GLN A 1 273 ? -14.616 5.774 9.425 1.00 91.12 273 GLN A N 1
ATOM 2118 C CA . GLN A 1 273 ? -15.996 6.157 9.710 1.00 91.12 273 GLN A CA 1
ATOM 2119 C C . GLN A 1 273 ? -17.022 5.330 8.933 1.00 91.12 273 GLN A C 1
ATOM 2121 O O . GLN A 1 273 ? -18.146 5.172 9.402 1.00 91.12 273 GLN A O 1
ATOM 2126 N N . THR A 1 274 ? -16.670 4.848 7.737 1.00 93.62 274 THR A N 1
ATOM 2127 C CA . THR A 1 274 ? -17.672 4.392 6.758 1.00 93.62 274 THR A CA 1
ATOM 2128 C C . THR A 1 274 ? -17.457 2.984 6.219 1.00 93.62 274 THR A C 1
ATOM 2130 O O . THR A 1 274 ? -18.438 2.357 5.817 1.00 93.62 274 THR A O 1
ATOM 2133 N N . SER A 1 275 ? -16.224 2.466 6.184 1.00 95.88 275 SER A N 1
ATOM 2134 C CA . SER A 1 275 ? -15.928 1.252 5.411 1.00 95.88 275 SER A CA 1
ATOM 2135 C C . SER A 1 275 ? -15.057 0.208 6.104 1.00 95.88 275 SER A C 1
ATOM 2137 O O . SER A 1 275 ? -15.202 -0.964 5.763 1.00 95.88 275 SER A O 1
ATOM 2139 N N . LEU A 1 276 ? -14.172 0.588 7.032 1.00 97.12 276 LEU A N 1
ATOM 2140 C CA . LEU A 1 276 ? -13.182 -0.320 7.617 1.00 97.12 276 LEU A CA 1
ATOM 2141 C C . LEU A 1 276 ? -13.848 -1.302 8.586 1.00 97.12 276 LEU A C 1
ATOM 2143 O O . LEU A 1 276 ? -14.209 -0.929 9.699 1.00 97.12 276 LEU A O 1
ATOM 2147 N N . ARG A 1 277 ? -13.972 -2.560 8.155 1.00 95.38 277 ARG A N 1
ATOM 2148 C CA . ARG A 1 277 ? -14.658 -3.635 8.885 1.00 95.38 277 ARG A CA 1
ATOM 2149 C C . ARG A 1 277 ? -13.701 -4.592 9.572 1.00 95.38 277 ARG A C 1
ATOM 2151 O O . ARG A 1 277 ? -14.044 -5.112 10.629 1.00 95.38 277 ARG A O 1
ATOM 2158 N N . ARG A 1 278 ? -12.515 -4.829 9.004 1.00 95.62 278 ARG A N 1
ATOM 2159 C CA . ARG A 1 278 ? -11.556 -5.791 9.559 1.00 95.62 278 ARG A CA 1
ATOM 2160 C C . ARG A 1 278 ? -10.166 -5.195 9.690 1.00 95.62 278 ARG A C 1
ATOM 2162 O O . ARG A 1 278 ? -9.641 -4.593 8.751 1.00 95.62 278 ARG A O 1
ATOM 2169 N N . VAL A 1 279 ? -9.561 -5.398 10.856 1.00 95.56 279 VAL A N 1
ATOM 2170 C CA . VAL A 1 279 ? -8.187 -4.981 11.153 1.00 95.56 279 VAL A CA 1
ATOM 2171 C C . VAL A 1 279 ? -7.389 -6.168 11.675 1.00 95.56 279 VAL A C 1
ATOM 2173 O O . VAL A 1 279 ? -7.705 -6.709 12.725 1.00 95.56 279 VAL A O 1
ATOM 2176 N N . GLY A 1 280 ? -6.330 -6.553 10.970 1.00 92.44 280 GLY A N 1
ATOM 2177 C CA . GLY A 1 280 ? -5.347 -7.534 11.421 1.00 92.44 280 GLY A CA 1
ATOM 2178 C C . GLY A 1 280 ? -4.050 -6.858 11.852 1.00 92.44 280 GLY A C 1
ATOM 2179 O O . GLY A 1 280 ? -3.458 -6.120 11.068 1.00 92.44 280 GLY A O 1
ATOM 2180 N N . LEU A 1 281 ? -3.579 -7.117 13.068 1.00 91.44 281 LEU A N 1
ATOM 2181 C CA . LEU A 1 281 ? -2.333 -6.577 13.605 1.00 91.44 281 LEU A CA 1
ATOM 2182 C C . LEU A 1 281 ? -1.433 -7.713 14.072 1.00 91.44 281 LEU A C 1
ATOM 2184 O O . LEU A 1 281 ? -1.774 -8.456 14.986 1.00 91.44 281 LEU A O 1
ATOM 2188 N N . GLN A 1 282 ? -0.254 -7.806 13.471 1.00 88.19 282 GLN A N 1
ATOM 2189 C CA . GLN A 1 282 ? 0.806 -8.701 13.905 1.00 88.19 282 GLN A CA 1
ATOM 2190 C C . GLN A 1 282 ? 2.005 -7.867 14.347 1.00 88.19 282 GLN A C 1
ATOM 2192 O O . GLN A 1 282 ? 2.471 -7.004 13.604 1.00 88.19 282 GLN A O 1
ATOM 2197 N N . PHE A 1 283 ? 2.492 -8.083 15.563 1.00 82.88 283 PHE A N 1
ATOM 2198 C CA . PHE A 1 283 ? 3.660 -7.388 16.101 1.00 82.88 283 PHE A CA 1
ATOM 2199 C C . PHE A 1 283 ? 4.278 -8.200 17.231 1.00 82.88 283 PHE A C 1
ATOM 2201 O O . PHE A 1 283 ? 3.632 -9.056 17.819 1.00 82.88 283 PHE A O 1
ATOM 2208 N N . ARG A 1 284 ? 5.531 -7.909 17.582 1.00 77.44 284 ARG A N 1
ATOM 2209 C CA . ARG A 1 284 ? 6.162 -8.520 18.753 1.00 77.44 284 ARG A CA 1
ATOM 2210 C C . ARG A 1 284 ? 5.892 -7.681 19.997 1.00 77.44 284 ARG A C 1
ATOM 2212 O O . ARG A 1 284 ? 6.241 -6.498 20.046 1.00 77.44 284 ARG A O 1
ATOM 2219 N N . LEU A 1 285 ? 5.306 -8.290 21.025 1.00 71.75 285 LEU A N 1
ATOM 2220 C CA . LEU A 1 285 ? 5.153 -7.628 22.317 1.00 71.75 285 LEU A CA 1
ATOM 2221 C C . LEU A 1 285 ? 6.514 -7.517 23.026 1.00 71.75 285 LEU A C 1
ATOM 2223 O O . LEU A 1 285 ? 7.055 -8.497 23.538 1.00 71.75 285 LEU A O 1
ATOM 2227 N N . GLU A 1 286 ? 7.095 -6.319 23.037 1.00 64.75 286 GLU A N 1
ATOM 2228 C CA . GLU A 1 286 ? 8.259 -6.002 23.868 1.00 64.75 286 GLU A CA 1
ATOM 2229 C C . GLU A 1 286 ? 7.831 -5.691 25.309 1.00 64.75 286 GLU A C 1
ATOM 2231 O O . GLU A 1 286 ? 6.792 -5.073 25.523 1.00 64.75 286 GLU A O 1
ATOM 2236 N N . LYS A 1 287 ? 8.666 -6.050 26.296 1.00 57.53 287 LYS A N 1
ATOM 2237 C CA . LYS A 1 287 ? 8.444 -5.773 27.734 1.00 57.53 287 LYS A CA 1
ATOM 2238 C C . LYS A 1 287 ? 8.446 -4.276 28.097 1.00 57.53 287 LYS A C 1
ATOM 2240 O O . LYS A 1 287 ? 8.356 -3.931 29.267 1.00 57.53 287 LYS A O 1
ATOM 2245 N N . THR A 1 288 ? 8.634 -3.384 27.126 1.00 57.62 288 THR A N 1
ATOM 2246 C CA . THR A 1 288 ? 8.741 -1.942 27.362 1.00 57.62 288 THR A CA 1
ATOM 2247 C C . THR A 1 288 ? 7.373 -1.266 27.235 1.00 57.62 288 THR A C 1
ATOM 2249 O O . THR A 1 288 ? 6.582 -1.588 26.351 1.00 57.62 288 THR A O 1
ATOM 2252 N N . HIS A 1 289 ? 7.111 -0.264 28.079 1.00 52.53 289 HIS A N 1
ATOM 2253 C CA . HIS A 1 289 ? 5.827 0.455 28.180 1.00 52.53 289 HIS A CA 1
ATOM 2254 C C . HIS A 1 289 ? 5.423 1.290 26.942 1.00 52.53 289 HIS A C 1
ATOM 2256 O O . HIS A 1 289 ? 4.477 2.069 26.995 1.00 52.53 289 HIS A O 1
ATOM 2262 N N . ASN A 1 290 ? 6.124 1.183 25.809 1.00 62.09 290 ASN A N 1
ATOM 2263 C CA . ASN A 1 290 ? 5.856 1.978 24.607 1.00 62.09 290 ASN A CA 1
ATOM 2264 C C . ASN A 1 290 ? 5.694 1.091 23.366 1.00 62.09 290 ASN A C 1
ATOM 2266 O O . ASN A 1 290 ? 6.324 1.325 22.331 1.00 62.09 290 ASN A O 1
ATOM 2270 N N . ASN A 1 291 ? 4.844 0.069 23.469 1.00 76.25 291 ASN A N 1
ATOM 2271 C CA . ASN A 1 291 ? 4.595 -0.833 22.356 1.00 76.25 291 ASN A CA 1
ATOM 2272 C C . ASN A 1 291 ? 3.724 -0.164 21.280 1.00 76.25 291 ASN A C 1
ATOM 2274 O O . ASN A 1 291 ? 2.560 0.172 21.504 1.00 76.25 291 ASN A O 1
ATOM 2278 N N . PHE A 1 292 ? 4.296 0.024 20.091 1.00 83.56 292 PHE A N 1
ATOM 2279 C CA . PHE A 1 292 ? 3.606 0.641 18.960 1.00 83.56 292 PHE A CA 1
ATOM 2280 C C . PHE A 1 292 ? 2.368 -0.151 18.509 1.00 83.56 292 PHE A C 1
ATOM 2282 O O . PHE A 1 292 ? 1.347 0.461 18.203 1.00 83.56 292 PHE A O 1
ATOM 2289 N N . GLY A 1 293 ? 2.427 -1.486 18.527 1.00 85.44 293 GLY A N 1
ATOM 2290 C CA . GLY A 1 293 ? 1.299 -2.348 18.167 1.00 85.44 293 GLY A CA 1
ATOM 2291 C C . GLY A 1 293 ? 0.109 -2.167 19.108 1.00 85.44 293 GLY A C 1
ATOM 2292 O O . GLY A 1 293 ? -1.011 -1.971 18.648 1.00 85.44 293 GLY A O 1
ATOM 2293 N N . VAL A 1 294 ? 0.358 -2.094 20.421 1.00 82.94 294 VAL A N 1
ATOM 2294 C CA . VAL A 1 294 ? -0.690 -1.829 21.429 1.00 82.94 294 VAL A CA 1
ATOM 2295 C C . VAL A 1 294 ? -1.349 -0.464 21.213 1.00 82.94 294 VAL A C 1
ATOM 2297 O O . VAL A 1 294 ? -2.567 -0.332 21.316 1.00 82.94 294 VAL A O 1
ATOM 2300 N N . LYS A 1 295 ? -0.570 0.552 20.827 1.00 86.44 295 LYS A N 1
ATOM 2301 C CA . LYS A 1 295 ? -1.118 1.873 20.485 1.00 86.44 295 LYS A CA 1
ATOM 2302 C C . LYS A 1 295 ? -1.982 1.850 19.222 1.00 86.44 295 LYS A C 1
ATOM 2304 O O . LYS A 1 295 ? -2.974 2.571 19.169 1.00 86.44 295 LYS A O 1
ATOM 2309 N N . LEU A 1 296 ? -1.631 1.037 18.222 1.00 90.25 296 LEU A N 1
ATOM 2310 C CA . LEU A 1 296 ? -2.466 0.842 17.033 1.00 90.25 296 LEU A CA 1
ATOM 2311 C C . LEU A 1 296 ? -3.777 0.133 17.383 1.00 90.25 296 LEU A C 1
ATOM 2313 O O . LEU A 1 296 ? -4.823 0.571 16.913 1.00 90.25 296 LEU A O 1
ATOM 2317 N N . ILE A 1 297 ? -3.737 -0.893 18.242 1.00 88.19 297 ILE A N 1
ATOM 2318 C CA . ILE A 1 297 ? -4.942 -1.571 18.748 1.00 88.19 297 ILE A CA 1
ATOM 2319 C C . ILE A 1 297 ? -5.887 -0.543 19.377 1.00 88.19 297 ILE A C 1
ATOM 2321 O O . ILE A 1 297 ? -7.026 -0.418 18.933 1.00 88.19 297 ILE A O 1
ATOM 2325 N N . LYS A 1 298 ? -5.398 0.239 20.354 1.00 86.69 298 LYS A N 1
ATOM 2326 C CA . LYS A 1 298 ? -6.191 1.286 21.020 1.00 86.69 298 LYS A CA 1
ATOM 2327 C C . LYS A 1 298 ? -6.769 2.278 20.006 1.00 86.69 298 LYS A C 1
ATOM 2329 O O . LYS A 1 298 ? -7.961 2.562 20.040 1.00 86.69 298 LYS A O 1
ATOM 2334 N N . PHE A 1 299 ? -5.945 2.759 19.071 1.00 90.31 299 PHE A N 1
ATOM 2335 C CA . PHE A 1 299 ? -6.381 3.700 18.040 1.00 90.31 299 PHE A CA 1
ATOM 2336 C C . PHE A 1 299 ? -7.531 3.142 17.190 1.00 90.31 299 PHE A C 1
ATOM 2338 O O . PHE A 1 299 ? -8.567 3.794 17.079 1.00 90.31 299 PHE A O 1
ATOM 2345 N N . PHE A 1 300 ? -7.390 1.946 16.613 1.00 91.38 300 PHE A N 1
ATOM 2346 C CA . PHE A 1 300 ? -8.435 1.378 15.759 1.00 91.38 300 PHE A CA 1
ATOM 2347 C C . PHE A 1 300 ? -9.696 1.021 16.549 1.00 91.38 300 PHE A C 1
ATOM 2349 O O . PHE A 1 300 ? -10.789 1.308 16.073 1.00 91.38 300 PHE A O 1
ATOM 2356 N N . ALA A 1 301 ? -9.556 0.489 17.766 1.00 86.75 301 ALA A N 1
ATOM 2357 C CA . ALA A 1 301 ? -10.690 0.175 18.635 1.00 86.75 301 ALA A CA 1
ATOM 2358 C C . ALA A 1 301 ? -11.550 1.409 18.960 1.00 86.75 301 ALA A C 1
ATOM 2360 O O . ALA A 1 301 ? -12.768 1.300 19.074 1.00 86.75 301 ALA A O 1
ATOM 2361 N N . GLN A 1 302 ? -10.916 2.579 19.095 1.00 85.69 302 GLN A N 1
ATOM 2362 C CA . GLN A 1 302 ? -11.589 3.832 19.441 1.00 85.69 302 GLN A CA 1
ATOM 2363 C C . GLN A 1 302 ? -12.096 4.623 18.228 1.00 85.69 302 GLN A C 1
ATOM 2365 O O . GLN A 1 302 ? -13.029 5.404 18.371 1.00 85.69 302 GLN A O 1
ATOM 2370 N N . ASN A 1 303 ? -11.477 4.471 17.051 1.00 88.62 303 ASN A N 1
ATOM 2371 C CA . ASN A 1 303 ? -11.737 5.353 15.904 1.00 88.62 303 ASN A CA 1
ATOM 2372 C C . ASN A 1 303 ? -12.450 4.666 14.728 1.00 88.62 303 ASN A C 1
ATOM 2374 O O . ASN A 1 303 ? -12.989 5.363 13.868 1.00 88.62 303 ASN A O 1
ATOM 2378 N N . ALA A 1 304 ? -12.446 3.330 14.645 1.00 90.19 304 ALA A N 1
ATOM 2379 C CA . ALA A 1 304 ? -13.113 2.597 13.570 1.00 90.19 304 ALA A CA 1
ATOM 2380 C C . ALA A 1 304 ? -14.581 2.298 13.935 1.00 90.19 304 ALA A C 1
ATOM 2382 O O . ALA A 1 304 ? -14.883 1.347 14.651 1.00 90.19 304 ALA A O 1
ATOM 2383 N N . MET A 1 305 ? -15.504 3.113 13.418 1.00 89.12 305 MET A N 1
ATOM 2384 C CA . MET A 1 305 ? -16.926 3.124 13.807 1.00 89.12 305 MET A CA 1
ATOM 2385 C C . MET A 1 305 ? -17.732 1.930 13.286 1.00 89.12 305 MET A C 1
ATOM 2387 O O . MET A 1 305 ? -18.793 1.616 13.819 1.00 89.12 305 MET A O 1
ATOM 2391 N N . VAL A 1 306 ? -17.261 1.301 12.209 1.00 91.19 306 VAL A N 1
ATOM 2392 C CA . VAL A 1 306 ? -17.919 0.160 11.549 1.00 91.19 306 VAL A CA 1
ATOM 2393 C C . VAL A 1 306 ? -17.069 -1.107 11.624 1.00 91.19 306 VAL A C 1
ATOM 2395 O O . VAL A 1 306 ? -17.252 -2.022 10.824 1.00 91.19 306 VAL A O 1
ATOM 2398 N N . LEU A 1 307 ? -16.121 -1.143 12.566 1.00 91.88 307 LEU A N 1
ATOM 2399 C CA . LEU A 1 307 ? -15.272 -2.303 12.785 1.00 91.88 307 LEU A CA 1
ATOM 2400 C C . LEU A 1 307 ? -16.134 -3.481 13.247 1.00 91.88 307 LEU A C 1
ATOM 2402 O O . LEU A 1 307 ? -16.930 -3.355 14.173 1.00 91.88 307 LEU A O 1
ATOM 2406 N N . GLU A 1 308 ? -15.968 -4.620 12.590 1.00 90.88 308 GLU A N 1
ATOM 2407 C CA . GLU A 1 308 ? -16.650 -5.880 12.889 1.00 90.88 308 GLU A CA 1
ATOM 2408 C C . GLU A 1 308 ? -15.677 -6.866 13.545 1.00 90.88 308 GLU A C 1
ATOM 2410 O O . GLU A 1 308 ? -16.050 -7.600 14.462 1.00 90.88 308 GLU A O 1
ATOM 2415 N N . GLU A 1 309 ? -14.410 -6.844 13.119 1.00 89.56 309 GLU A N 1
ATOM 2416 C CA . GLU A 1 309 ? -13.395 -7.806 13.536 1.00 89.56 309 GLU A CA 1
ATOM 2417 C C . GLU A 1 309 ? -12.021 -7.150 13.729 1.00 89.56 309 GLU A C 1
ATOM 2419 O O . GLU A 1 309 ? -11.528 -6.412 12.869 1.00 89.56 309 GLU A O 1
ATOM 2424 N N . MET A 1 310 ? -11.364 -7.476 14.841 1.00 88.12 310 MET A N 1
ATOM 2425 C CA . MET A 1 310 ? -9.962 -7.157 15.079 1.00 88.12 310 MET A CA 1
ATOM 2426 C C . MET A 1 310 ? -9.176 -8.439 15.362 1.00 88.12 310 MET A C 1
ATOM 2428 O O . MET A 1 310 ? -9.362 -9.085 16.389 1.00 88.12 310 MET A O 1
ATOM 2432 N N . GLN A 1 311 ? -8.275 -8.799 14.455 1.00 84.94 311 GLN A N 1
ATOM 2433 C CA . GLN A 1 311 ? -7.384 -9.944 14.595 1.00 84.94 311 GLN A CA 1
ATOM 2434 C C . GLN A 1 311 ? -6.028 -9.481 15.136 1.00 84.94 311 GLN A C 1
ATOM 2436 O O . GLN A 1 311 ? -5.415 -8.580 14.566 1.00 84.94 311 GLN A O 1
ATOM 2441 N N . ILE A 1 312 ? -5.530 -10.087 16.212 1.00 84.31 312 ILE A N 1
ATOM 2442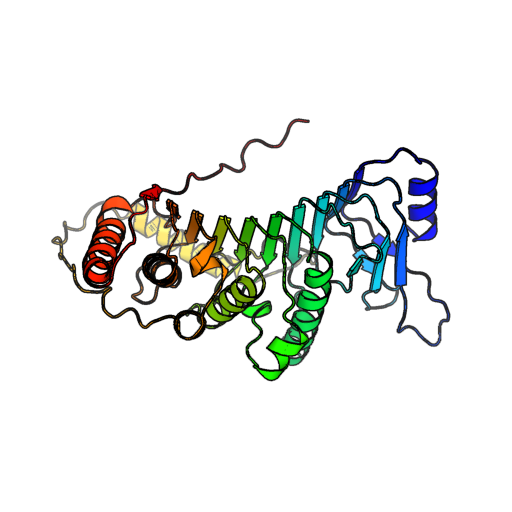 C CA . ILE A 1 312 ? -4.264 -9.678 16.844 1.00 84.31 312 ILE A CA 1
ATOM 2443 C C . ILE A 1 312 ? -3.333 -10.894 16.991 1.00 84.31 312 ILE A C 1
ATOM 2445 O O . ILE A 1 312 ? -3.772 -11.969 17.389 1.00 84.31 312 ILE A O 1
ATOM 2449 N N . ASP A 1 313 ? -2.048 -10.751 16.667 1.00 80.94 313 ASP A N 1
ATOM 2450 C CA . ASP A 1 313 ? -0.973 -11.694 17.027 1.00 80.94 313 ASP A CA 1
ATOM 2451 C C . ASP A 1 313 ? 0.195 -10.911 17.634 1.00 80.94 313 ASP A C 1
ATOM 2453 O O . ASP A 1 313 ? 0.843 -10.107 16.963 1.00 80.94 313 ASP A O 1
ATOM 2457 N N . ASP A 1 314 ? 0.446 -11.152 18.921 1.00 71.75 314 ASP A N 1
ATOM 2458 C CA . ASP A 1 314 ? 1.503 -10.521 19.722 1.00 71.75 314 ASP A CA 1
ATOM 2459 C C . ASP A 1 314 ? 2.876 -11.214 19.594 1.00 71.75 314 ASP A C 1
ATOM 2461 O O . ASP A 1 314 ? 3.849 -10.845 20.267 1.00 71.75 314 ASP A O 1
ATOM 2465 N N . GLY A 1 315 ? 2.952 -12.257 18.762 1.00 69.81 315 GLY A N 1
ATOM 2466 C CA . GLY A 1 315 ? 4.143 -13.056 18.510 1.00 69.81 315 GLY A CA 1
ATOM 2467 C C . GLY A 1 315 ? 4.484 -14.063 19.613 1.00 69.81 315 GLY A C 1
ATOM 2468 O O . GLY A 1 315 ? 5.323 -14.934 19.379 1.00 69.81 315 GLY A O 1
ATOM 2469 N N . ASN A 1 316 ? 3.840 -14.012 20.783 1.00 63.91 316 ASN A N 1
ATOM 2470 C CA . ASN A 1 316 ? 4.205 -14.811 21.961 1.00 63.91 316 ASN A CA 1
ATOM 2471 C C . ASN A 1 316 ? 3.104 -15.793 22.403 1.00 63.91 316 ASN A C 1
ATOM 2473 O O . ASN A 1 316 ? 3.341 -16.615 23.283 1.00 63.91 316 ASN A O 1
ATOM 2477 N N . GLY A 1 317 ? 1.899 -15.724 21.824 1.00 55.16 317 GLY A N 1
ATOM 2478 C CA . GLY A 1 317 ? 0.804 -16.666 22.107 1.00 55.16 317 GLY A CA 1
ATOM 2479 C C . GLY A 1 317 ? 0.223 -16.554 23.524 1.00 55.16 317 GLY A C 1
ATOM 2480 O O . GLY A 1 317 ? -0.662 -17.325 23.890 1.00 55.16 317 GLY A O 1
ATOM 2481 N N . LYS A 1 318 ? 0.687 -15.579 24.321 1.00 55.00 318 LYS A N 1
ATOM 2482 C CA . LYS A 1 318 ? 0.249 -15.315 25.703 1.00 55.00 318 LYS A CA 1
ATOM 2483 C C . LYS A 1 318 ? -0.843 -14.239 25.791 1.00 55.00 318 LYS A C 1
ATOM 2485 O O . LYS A 1 318 ? -1.230 -13.850 26.890 1.00 55.00 318 LYS A O 1
ATOM 2490 N N . MET A 1 319 ? -1.378 -13.805 24.645 1.00 52.50 319 MET A N 1
ATOM 2491 C CA . MET A 1 319 ? -2.332 -12.696 24.503 1.00 52.50 319 MET A CA 1
ATOM 2492 C C . MET A 1 319 ? -3.530 -12.701 25.455 1.00 52.50 319 MET A C 1
ATOM 2494 O O . MET A 1 319 ? -4.004 -11.629 25.831 1.00 52.50 319 MET A O 1
ATOM 2498 N N . ARG A 1 320 ? -4.055 -13.883 25.805 1.00 50.91 320 ARG A N 1
ATOM 2499 C CA . ARG A 1 320 ? -5.413 -14.007 26.357 1.00 50.91 320 ARG A CA 1
ATOM 2500 C C . ARG A 1 320 ? -5.647 -13.263 27.676 1.00 50.91 320 ARG A C 1
ATOM 2502 O O . ARG A 1 320 ? -6.786 -12.890 27.911 1.00 50.91 320 ARG A O 1
ATOM 2509 N N . HIS A 1 321 ? -4.622 -13.019 28.496 1.00 52.91 321 HIS A N 1
ATOM 2510 C CA . HIS A 1 321 ? -4.836 -12.470 29.844 1.00 52.91 321 HIS A CA 1
ATOM 2511 C C . HIS A 1 321 ? -4.649 -10.947 29.965 1.00 52.91 321 HIS A C 1
ATOM 2513 O O . HIS A 1 321 ? -5.308 -10.338 30.798 1.00 52.91 321 HIS A O 1
ATOM 2519 N N . HIS A 1 322 ? -3.814 -10.301 29.137 1.00 54.31 322 HIS A N 1
ATOM 2520 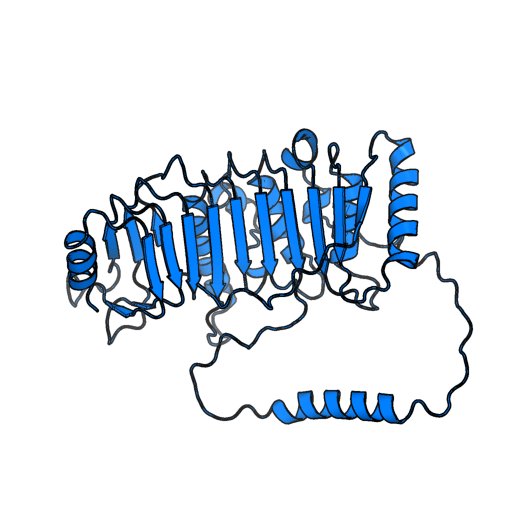C CA . HIS A 1 322 ? -3.458 -8.883 29.353 1.00 54.31 322 HIS A CA 1
ATOM 2521 C C . HIS A 1 322 ? -4.013 -7.909 28.308 1.00 54.31 322 HIS A C 1
ATOM 2523 O O . HIS A 1 322 ? -4.299 -6.760 28.635 1.00 54.31 322 HIS A O 1
ATOM 2529 N N . ILE A 1 323 ? -4.169 -8.324 27.047 1.00 61.81 323 ILE A N 1
ATOM 2530 C CA . ILE A 1 323 ? -4.642 -7.421 25.984 1.00 61.81 323 ILE A CA 1
ATOM 2531 C C . ILE A 1 323 ? -6.171 -7.421 25.921 1.00 61.81 323 ILE A C 1
ATOM 2533 O O . ILE A 1 323 ? -6.762 -6.352 25.813 1.00 61.81 323 ILE A O 1
ATOM 2537 N N . ASN A 1 324 ? -6.814 -8.583 26.074 1.00 61.38 324 ASN A N 1
ATOM 2538 C CA . ASN A 1 324 ? -8.275 -8.683 26.022 1.00 61.38 324 ASN A CA 1
ATOM 2539 C C . ASN A 1 324 ? -8.948 -7.870 27.133 1.00 61.38 324 ASN A C 1
ATOM 2541 O O . ASN A 1 324 ? -9.797 -7.046 26.820 1.00 61.38 324 ASN A O 1
ATOM 2545 N N . CYS A 1 325 ? -8.497 -7.988 28.389 1.00 59.94 325 CYS A N 1
ATOM 2546 C CA . CYS A 1 325 ? -9.040 -7.201 29.504 1.00 59.94 325 CYS A CA 1
ATOM 2547 C C . CYS A 1 325 ? -8.896 -5.684 29.278 1.00 59.94 325 CYS A C 1
ATOM 2549 O O . CYS A 1 325 ? -9.781 -4.911 29.634 1.00 59.94 325 CYS A O 1
ATOM 2551 N N . ASN A 1 326 ? -7.798 -5.243 28.653 1.00 64.38 326 ASN A N 1
ATOM 2552 C CA . ASN A 1 326 ? -7.590 -3.833 28.323 1.00 64.38 326 ASN A CA 1
ATOM 2553 C C . ASN A 1 326 ? -8.458 -3.376 27.151 1.00 64.38 326 ASN A C 1
ATOM 2555 O O . ASN A 1 326 ? -9.004 -2.282 27.215 1.00 64.38 326 ASN A O 1
ATOM 2559 N N . ILE A 1 327 ? -8.628 -4.199 26.112 1.00 64.50 327 ILE A N 1
ATOM 2560 C CA . ILE A 1 327 ? -9.544 -3.891 25.009 1.00 64.50 327 ILE A CA 1
ATOM 2561 C C . ILE A 1 327 ? -10.980 -3.824 25.528 1.00 64.50 327 ILE A C 1
ATOM 2563 O O . ILE A 1 327 ? -11.670 -2.857 25.234 1.00 64.50 327 ILE A O 1
ATOM 2567 N N . GLU A 1 328 ? -11.413 -4.786 26.342 1.00 64.06 328 GLU A N 1
ATOM 2568 C CA . GLU A 1 328 ? -12.729 -4.775 26.988 1.00 64.06 328 GLU A CA 1
ATOM 2569 C C . GLU A 1 328 ? -12.918 -3.519 27.844 1.00 64.06 328 GLU A C 1
ATOM 2571 O O . GLU A 1 328 ? -13.946 -2.855 27.736 1.00 64.06 328 GLU A O 1
ATOM 2576 N N . ARG A 1 329 ? -11.906 -3.127 28.628 1.00 66.12 329 ARG A N 1
ATOM 2577 C CA . ARG A 1 329 ? -11.928 -1.886 29.413 1.00 66.12 329 ARG A CA 1
ATOM 2578 C C . ARG A 1 329 ? -11.970 -0.638 28.526 1.00 66.12 329 ARG A C 1
ATOM 2580 O O . ARG A 1 329 ? -12.724 0.283 28.818 1.00 66.12 329 ARG A O 1
ATOM 2587 N N . TRP A 1 330 ? -11.205 -0.590 27.435 1.00 69.81 330 TRP A N 1
ATOM 2588 C CA . TRP A 1 330 ? -11.235 0.526 26.482 1.00 69.81 330 TRP A CA 1
ATOM 2589 C C . TRP A 1 330 ? -12.586 0.631 25.781 1.00 69.81 330 TRP A C 1
ATOM 2591 O O . TRP A 1 330 ? -13.090 1.742 25.646 1.00 69.81 330 TRP A O 1
ATOM 2601 N N . LEU A 1 331 ? -13.182 -0.503 25.407 1.00 63.91 331 LEU A N 1
ATOM 2602 C CA . LEU A 1 331 ? -14.525 -0.586 24.839 1.00 63.91 331 LEU A CA 1
ATOM 2603 C C . LEU A 1 331 ? -15.592 -0.154 25.845 1.00 63.91 331 LEU A C 1
ATOM 2605 O O . LEU A 1 331 ? -16.490 0.603 25.489 1.00 63.91 331 LEU A O 1
ATOM 2609 N N . ALA A 1 332 ? -15.485 -0.580 27.106 1.00 60.38 332 ALA A N 1
ATOM 2610 C CA . ALA A 1 332 ? -16.395 -0.181 28.176 1.00 60.38 332 ALA A CA 1
ATOM 2611 C C . ALA A 1 332 ? -16.297 1.324 28.472 1.00 60.38 332 ALA A C 1
ATOM 2613 O O . ALA A 1 332 ? -17.315 1.997 28.618 1.00 60.38 332 ALA A O 1
ATOM 2614 N N . ASN A 1 333 ? -15.081 1.875 28.478 1.00 59.66 333 ASN A N 1
ATOM 2615 C CA . ASN A 1 333 ? -14.855 3.304 28.676 1.00 59.66 333 ASN A CA 1
ATOM 2616 C C . ASN A 1 333 ? -15.314 4.133 27.463 1.00 59.66 333 ASN A C 1
ATOM 2618 O O . ASN A 1 333 ? -15.839 5.229 27.650 1.00 59.66 333 ASN A O 1
ATOM 2622 N N . SER A 1 334 ? -15.186 3.618 26.231 1.00 52.88 334 SER A N 1
ATOM 2623 C CA . SER A 1 334 ? -15.727 4.268 25.027 1.00 52.88 334 SER A CA 1
ATOM 2624 C C . SER A 1 334 ? -17.237 4.074 24.858 1.00 52.88 334 SER A C 1
ATOM 2626 O O . SER A 1 334 ? -17.877 4.845 24.148 1.00 52.88 334 SER A O 1
ATOM 2628 N N . ALA A 1 335 ? -17.842 3.077 25.515 1.00 47.91 335 ALA A N 1
ATOM 2629 C CA . ALA A 1 335 ? -19.283 2.828 25.459 1.00 47.91 335 ALA A CA 1
ATOM 2630 C C . ALA A 1 335 ? -20.109 3.973 26.069 1.00 47.91 335 ALA A C 1
ATOM 2632 O O . ALA A 1 335 ? -21.247 4.181 25.643 1.00 47.91 335 ALA A O 1
ATOM 2633 N N . ASN A 1 336 ? -19.521 4.772 26.968 1.00 48.72 336 ASN A N 1
ATOM 2634 C CA . ASN A 1 336 ? -20.128 6.016 27.451 1.00 48.72 336 ASN A CA 1
ATOM 2635 C C . ASN A 1 336 ? -20.271 7.099 26.356 1.00 48.72 336 ASN A C 1
ATOM 2637 O O . ASN A 1 336 ? -21.005 8.058 26.577 1.00 48.72 336 ASN A O 1
ATOM 2641 N N . ASP A 1 337 ? -19.663 6.921 25.171 1.00 50.97 337 ASP A N 1
ATOM 2642 C CA . ASP A 1 337 ? -19.720 7.859 24.032 1.00 50.97 337 ASP A CA 1
ATOM 2643 C C . ASP A 1 337 ? -20.258 7.227 22.712 1.00 50.97 337 ASP A C 1
ATOM 2645 O O . ASP A 1 337 ? -20.169 7.809 21.636 1.00 50.97 337 ASP A O 1
ATOM 2649 N N . ARG A 1 338 ? -20.934 6.063 22.810 1.00 47.31 338 ARG A N 1
ATOM 2650 C CA . ARG A 1 338 ? -21.611 5.254 21.753 1.00 47.31 338 ARG A CA 1
ATOM 2651 C C . ARG A 1 338 ? -20.742 4.434 20.763 1.00 47.31 338 ARG A C 1
ATOM 2653 O O . ARG A 1 338 ? -20.002 4.964 19.948 1.00 47.31 338 ARG A O 1
ATOM 2660 N N . ARG A 1 339 ? -21.142 3.146 20.662 1.00 49.72 339 ARG A N 1
ATOM 2661 C CA . ARG A 1 339 ? -21.155 2.232 19.482 1.00 49.72 339 ARG A CA 1
ATOM 2662 C C . ARG A 1 339 ? -19.829 1.649 18.952 1.00 49.72 339 ARG A C 1
ATOM 2664 O O . ARG A 1 339 ? -19.537 1.790 17.770 1.00 49.72 339 ARG A O 1
ATOM 2671 N N . THR A 1 340 ? -19.135 0.823 19.729 1.00 51.16 340 THR A N 1
ATOM 2672 C CA . THR A 1 340 ? -18.219 -0.177 19.143 1.00 51.16 340 THR A CA 1
ATOM 2673 C C . THR A 1 340 ? -18.447 -1.547 19.782 1.00 51.16 340 THR A C 1
ATOM 2675 O O . THR A 1 340 ? -18.169 -1.768 20.955 1.00 51.16 340 THR A O 1
ATOM 2678 N N . SER A 1 341 ? -19.016 -2.476 19.009 1.00 62.44 341 SER A N 1
ATOM 2679 C CA . SER A 1 341 ? -19.116 -3.896 19.361 1.00 62.44 341 SER A CA 1
ATOM 2680 C C . SER A 1 341 ? -18.493 -4.697 18.222 1.00 62.44 341 SER A C 1
ATOM 2682 O O . SER A 1 341 ? -19.155 -4.963 17.220 1.00 62.44 341 SER A O 1
ATOM 2684 N N . PHE A 1 342 ? -17.213 -5.029 18.355 1.00 70.44 342 PHE A N 1
ATOM 2685 C CA . PHE A 1 342 ? -16.484 -5.857 17.397 1.00 70.44 342 PHE A CA 1
ATOM 2686 C C . PHE A 1 342 ? -15.884 -7.067 18.098 1.00 70.44 342 PHE A C 1
ATOM 2688 O O . PHE A 1 342 ? -15.680 -7.065 19.314 1.00 70.44 342 PHE A O 1
ATOM 2695 N N . VAL A 1 343 ? -15.605 -8.110 17.325 1.00 75.12 343 VAL A N 1
ATOM 2696 C CA . VAL A 1 343 ? -15.016 -9.342 17.847 1.00 75.12 343 VAL A CA 1
ATOM 2697 C C . VAL A 1 343 ? -13.495 -9.236 17.790 1.00 75.12 343 VAL A C 1
ATOM 2699 O O . VAL A 1 343 ? -12.932 -8.899 16.749 1.00 75.12 343 VAL A O 1
ATOM 2702 N N . VAL A 1 344 ? -12.821 -9.538 18.902 1.00 71.12 344 VAL A N 1
ATOM 2703 C CA . VAL A 1 344 ? -11.360 -9.685 18.939 1.00 71.12 344 VAL A CA 1
ATOM 2704 C C . VAL A 1 344 ? -11.010 -11.158 18.788 1.00 71.12 344 VAL A C 1
ATOM 2706 O O . VAL A 1 344 ? -11.408 -11.979 19.615 1.00 71.12 344 VAL A O 1
ATOM 2709 N N . LEU A 1 345 ? -10.249 -11.493 17.750 1.00 70.00 345 LEU A N 1
ATOM 2710 C CA . LEU A 1 345 ? -9.802 -12.857 17.474 1.00 70.00 345 LEU A CA 1
ATOM 2711 C C . LEU A 1 345 ? -8.269 -12.942 17.480 1.00 70.00 345 LEU A C 1
ATOM 2713 O O . LEU A 1 345 ? -7.585 -11.976 17.133 1.00 70.00 345 LEU A O 1
ATOM 2717 N N . PRO A 1 346 ? -7.683 -14.086 17.866 1.00 57.84 346 PRO A N 1
ATOM 2718 C CA . PRO A 1 346 ? -6.276 -14.335 17.588 1.00 57.84 346 PRO A CA 1
ATOM 2719 C C . PRO A 1 346 ? -6.068 -14.437 16.070 1.00 57.84 346 PRO A C 1
ATOM 2721 O O . PRO A 1 346 ? -6.839 -15.091 15.373 1.00 57.84 346 PRO A O 1
ATOM 2724 N N . LEU A 1 347 ? -5.024 -13.794 15.553 1.00 60.59 347 LEU A N 1
ATOM 2725 C CA . LEU A 1 347 ? -4.682 -13.847 14.134 1.00 60.59 347 LEU A CA 1
ATOM 2726 C C . LEU A 1 347 ? -4.070 -15.223 13.816 1.00 60.59 347 LEU A C 1
ATOM 2728 O O . LEU A 1 347 ? -3.047 -15.603 14.389 1.00 60.59 347 LEU A O 1
ATOM 2732 N N . GLU A 1 348 ? -4.689 -15.989 12.913 1.00 49.06 348 GLU A N 1
ATOM 2733 C CA . GLU A 1 348 ? -4.153 -17.290 12.501 1.00 49.06 348 GLU A CA 1
ATOM 2734 C C . GLU A 1 348 ? -2.806 -17.113 11.785 1.00 49.06 348 GLU A C 1
ATOM 2736 O O . GLU A 1 348 ? -2.680 -16.388 10.786 1.00 49.06 348 GLU A O 1
ATOM 2741 N N . ARG A 1 349 ? -1.770 -17.797 12.288 1.00 45.69 349 ARG A N 1
ATOM 2742 C CA . ARG A 1 349 ? -0.470 -17.858 11.616 1.00 45.69 349 ARG A CA 1
ATOM 2743 C C . ARG A 1 349 ? -0.625 -18.691 10.350 1.00 45.69 349 ARG A C 1
ATOM 2745 O O . ARG A 1 349 ? -0.766 -19.908 10.416 1.00 45.69 349 ARG A O 1
ATOM 2752 N N . ARG A 1 350 ? -0.554 -18.046 9.184 1.00 38.12 350 ARG A N 1
ATOM 2753 C CA . ARG A 1 350 ? -0.321 -18.767 7.928 1.00 38.12 350 ARG A CA 1
ATOM 2754 C C . ARG A 1 350 ? 1.095 -19.333 7.976 1.00 38.12 350 ARG A C 1
ATOM 2756 O O . ARG A 1 350 ? 2.060 -18.586 7.827 1.00 38.12 350 ARG A O 1
ATOM 2763 N N . ASN A 1 351 ? 1.213 -20.636 8.209 1.00 28.77 351 ASN A N 1
ATOM 2764 C CA . ASN A 1 351 ? 2.475 -21.349 8.061 1.00 28.77 351 ASN A CA 1
ATOM 2765 C C . ASN A 1 351 ? 2.931 -21.216 6.598 1.00 28.77 351 ASN A C 1
ATOM 2767 O O . ASN A 1 351 ? 2.227 -21.638 5.690 1.00 28.77 351 ASN A O 1
ATOM 2771 N N . HIS A 1 352 ? 4.097 -20.615 6.353 1.00 34.59 352 HIS A N 1
ATOM 2772 C CA . HIS A 1 352 ? 4.745 -20.570 5.030 1.00 34.59 352 HIS A CA 1
ATOM 2773 C C . HIS A 1 352 ? 5.424 -21.908 4.670 1.00 34.59 352 HIS A C 1
ATOM 2775 O O . HIS A 1 352 ? 6.515 -21.940 4.108 1.00 34.59 352 HIS A O 1
ATOM 2781 N N . HIS A 1 353 ? 4.795 -23.029 5.011 1.00 30.06 353 HIS A N 1
ATOM 2782 C CA . HIS A 1 353 ? 5.222 -24.369 4.613 1.00 30.06 353 HIS A CA 1
ATOM 2783 C C . HIS A 1 353 ? 4.044 -25.052 3.937 1.00 30.06 353 HIS A C 1
ATOM 2785 O O . HIS A 1 353 ? 3.351 -25.831 4.573 1.00 30.06 353 HIS A O 1
ATOM 2791 N N . ASP A 1 354 ? 3.763 -24.615 2.712 1.00 29.39 354 ASP A N 1
ATOM 2792 C CA . ASP A 1 354 ? 3.190 -25.411 1.619 1.00 29.39 354 ASP A CA 1
ATOM 2793 C C . ASP A 1 354 ? 2.816 -24.450 0.489 1.00 29.39 354 ASP A C 1
ATOM 2795 O O . ASP A 1 354 ? 1.684 -24.011 0.371 1.00 29.39 354 ASP A O 1
ATOM 2799 N N . ASP A 1 355 ? 3.817 -24.065 -0.298 1.00 29.61 355 ASP A N 1
ATOM 2800 C CA . ASP A 1 355 ? 3.644 -23.621 -1.688 1.00 29.61 355 ASP A CA 1
ATOM 2801 C C . ASP A 1 355 ? 4.936 -23.989 -2.439 1.00 29.61 355 ASP A C 1
ATOM 2803 O O . ASP A 1 355 ? 5.666 -23.164 -2.982 1.00 29.61 355 ASP A O 1
ATOM 2807 N N . THR A 1 356 ? 5.249 -25.284 -2.408 1.00 32.31 356 THR A N 1
ATOM 2808 C CA . THR A 1 356 ? 6.074 -25.930 -3.431 1.00 32.31 356 THR A CA 1
ATOM 2809 C C . THR A 1 356 ? 5.284 -27.151 -3.845 1.00 32.31 356 THR A C 1
ATOM 2811 O O . THR A 1 356 ? 5.366 -28.167 -3.169 1.00 32.31 356 THR A O 1
ATOM 2814 N N . LEU A 1 357 ? 4.433 -26.991 -4.858 1.00 30.88 357 LEU A N 1
ATOM 2815 C CA . LEU A 1 357 ? 3.965 -28.007 -5.807 1.00 30.88 357 LEU A CA 1
ATOM 2816 C C . LEU A 1 357 ? 2.812 -27.393 -6.617 1.00 30.88 357 LEU A C 1
ATOM 2818 O O . LEU A 1 357 ? 1.646 -27.538 -6.255 1.00 30.88 357 LEU A O 1
ATOM 2822 N N . LEU A 1 358 ? 3.164 -26.674 -7.688 1.00 30.14 358 LEU A N 1
ATOM 2823 C CA . LEU A 1 358 ? 2.672 -26.878 -9.061 1.00 30.14 358 LEU A CA 1
ATOM 2824 C C . LEU A 1 358 ? 3.332 -25.884 -10.019 1.00 30.14 358 LEU A C 1
ATOM 2826 O O . LEU A 1 358 ? 3.201 -24.661 -9.792 1.00 30.14 358 LEU A O 1
#

Secondary structure (DSSP, 8-state):
-BHHHHHHHHHH-TT--EEEEES-EEEPPPS-TT-TT--EEEEE-SS-SEEEEES-EEES-TT---BPEEEEE-TT--EEEEEEE---EEESS--TT--EEEEEEEPP---GGGHHHHHHHHHHHHHHHHGGGTT-SEEEEEEEEGGGG---SHHHHHHH----TT--EEEEEEEPPTT-HHHHHHHHHHHHH-TT--EEEEEEE-S--GGG-----S--TTHHHHHHHHHHHHHHHHTTT----------TTTTTT----HHHHTS--HHHHHT--EEEEE----SSS--HHHHHHHHHHHH-TT--EEEEE-SSS-TTTTHHHHHHHHHHHHHTTS----EEEEPP---S------

pLDDT: mean 73.47, std 19.82, range [28.77, 98.06]

Radius of gyration: 23.47 Å; chains: 1; bounding box: 56×49×74 Å

Sequence (358 aa):
MTNEQLQAVIHAAPALATIYLESVVVLGKTASPTNATDVIIRVHCPVATALVLDRCDLTKGPFWSGTAAVEIDAPRLRRFTYKGVLRQVSLTSQATDLARADLHIIREFISRSDEDARRRRDLVTFWRFARNFSNAKELKLRVSSLDDIAVVAAASQTKLLRSFCNLECLEIEGMNGRKGKTAAVAIANLLLCCPVLRDLRINLSTVWSYVDAHYHPGTCPMERKCQHDLDKSIQAFENRGSEPVGQDDDDGDTYDHLSDLPALSGRVFPCLQTSLRRVGLQFRLEKTHNNFGVKLIKFFAQNAMVLEEMQIDDGNGKMRHHINCNIERWLANSANDRRTSFVVLPLERRNHHDDTLL

Foldseek 3Di:
DELVVQQVVLVVCLQAQEEADAQAEYEFDDPDPPCLPAGEREAERANHQYYEAHAYQQDPDPPDPDAHAYEYEYQNHQEYEYAHAQGNYADPHLNLNNAEYEYHHDHDDDDPPCVPVVLVVSLQSVLNVVVSCLNYQEYEEHDAELLSNADPDPVVLVVRQAASANHQYYHYEYEAPPQNLSSLRSVLSVLQRYLQHAYYEYAHDPDNCPPPDPDDDDDDPCVVVVVVVVVVVVVVVVPPPDDDDDDDDPPLDLQVPADANCSQPVDAGNCLAPHHAEYHYEEADDPDNRDPSLNVLLSSLQRRQNHAEYEYHNPPPPCPPRSVVVSVVSNVVSVVVDGDDYDYHHHDDPPPPDDPDD

InterPro domains:
  IPR055302 F-box domain-containing protein-like [PTHR32141] (5-332)